Protein AF-A0A820C0G7-F1 (afdb_monomer_lite)

Sequence (203 aa):
DALNVDRFLQVAQSDVEELQGHLYVKDKAQIELIQQILETLFNIQTSLFVDAFGLSSYVFYAASLIGIYLLTIPERTNASKFWLILLWLSLIGIERYTLFFSSYSHVDLYNALWRLRQLWFFISCLTITYHAVNYRNYHKENQKLIEEIDRKHKQLEITARKCLHVLNQLETIDDSISDDPMNYSSENNDISTSSTLTDDEEK

Secondary structure (DSSP, 8-state):
-HHHHHHHHHHHHHHHHHHHHHHHHHHHHHHHHHHHHHHHHHHHHHHHHHHHHHHHHHHHHHHHHHHHHHHT-SGGGHHHHHHHHHHHHHHHHHHHHHHHH--S-HHHHHHHHHHHHHHHHHHHHHHHHHHHHH---HHHHHHHHHHHHHHHHHHHHHHHHHHHHHHHHHHHHHHHH--S-----------------------

InterPro domains:
  IPR040346 GEX1/Brambleberry [PTHR33538] (30-184)

pLDDT: mean 78.41, std 13.05, range [47.72, 97.0]

Foldseek 3Di:
DVVVVVVVVVVVVVVVVVVVVVVVVVVVVVVVVVVVVVVVVVVVVVVVVVVVVVVVVVVVLVVVVVVLVVLCPDPLCVVCSVVSVVLSVVLVVVLVVLVVPDPDDPVVNVVVNVVSVVVSVVVSVVSSVVSNVVSPPPVVVVVVVVVVVVVVVVVVVVVVVVVVVVVVVVVVVVVVVPPPPDDDDDDDDDDDDDDDDDDDDDD

Radius of gyration: 47.56 Å; chains: 1; bounding box: 86×52×160 Å

Structure (mmCIF, N/CA/C/O backbone):
data_AF-A0A820C0G7-F1
#
_entry.id   AF-A0A820C0G7-F1
#
loop_
_atom_site.group_PDB
_atom_site.id
_atom_site.type_symbol
_atom_site.label_atom_id
_atom_site.label_alt_id
_atom_site.label_comp_id
_atom_site.label_asym_id
_atom_site.label_entity_id
_atom_site.label_seq_id
_atom_site.pdbx_PDB_ins_code
_atom_site.Cartn_x
_atom_site.Cartn_y
_atom_site.Cartn_z
_atom_site.occupancy
_atom_site.B_iso_or_equiv
_atom_site.auth_seq_id
_atom_site.auth_comp_id
_atom_site.auth_asym_id
_atom_site.auth_atom_id
_atom_site.pdbx_PDB_model_num
ATOM 1 N N . ASP A 1 1 ? 42.456 12.017 -84.535 1.00 59.91 1 ASP A N 1
ATOM 2 C CA . ASP A 1 1 ? 41.221 11.372 -84.038 1.00 59.91 1 ASP A CA 1
ATOM 3 C C . ASP A 1 1 ? 41.428 10.461 -82.834 1.00 59.91 1 ASP A C 1
ATOM 5 O O . ASP A 1 1 ? 40.776 10.706 -81.829 1.00 59.91 1 ASP A O 1
ATOM 9 N N . ALA A 1 2 ? 42.377 9.514 -82.838 1.00 59.31 2 ALA A N 1
ATOM 10 C CA . ALA A 1 2 ? 42.640 8.648 -81.671 1.00 59.31 2 ALA A CA 1
ATOM 11 C C . ALA A 1 2 ? 42.999 9.405 -80.367 1.00 59.31 2 ALA A C 1
ATOM 13 O O . ALA A 1 2 ? 42.550 9.029 -79.292 1.00 59.31 2 ALA A O 1
ATOM 14 N N . LEU A 1 3 ? 43.734 10.521 -80.465 1.00 67.56 3 LEU A N 1
ATOM 15 C CA . LEU A 1 3 ? 44.152 11.326 -79.306 1.00 67.56 3 LEU A CA 1
ATOM 16 C C . LEU A 1 3 ? 42.984 12.043 -78.594 1.00 67.56 3 LEU A C 1
ATOM 18 O O . LEU A 1 3 ? 43.060 12.325 -77.402 1.00 67.56 3 LEU A O 1
ATOM 22 N N . ASN A 1 4 ? 41.897 12.342 -79.316 1.00 67.50 4 ASN A N 1
ATOM 23 C CA . ASN A 1 4 ? 40.705 12.962 -78.727 1.00 67.50 4 ASN A CA 1
ATOM 24 C C . ASN A 1 4 ? 39.831 11.934 -78.006 1.00 67.50 4 ASN A C 1
ATOM 26 O O . ASN A 1 4 ? 39.196 12.275 -77.014 1.00 67.50 4 ASN A O 1
ATOM 30 N N . VAL A 1 5 ? 39.825 10.685 -78.480 1.00 72.50 5 VAL A N 1
ATOM 31 C CA . VAL A 1 5 ? 39.086 9.588 -77.844 1.00 72.50 5 VAL A CA 1
ATOM 32 C C . VAL A 1 5 ? 39.713 9.235 -76.497 1.00 72.50 5 VAL A C 1
ATOM 34 O O . VAL A 1 5 ? 38.991 9.108 -75.515 1.00 72.50 5 VAL A O 1
ATOM 37 N N . ASP A 1 6 ? 41.042 9.172 -76.422 1.00 77.12 6 ASP A N 1
ATOM 38 C CA . ASP A 1 6 ? 41.763 8.820 -75.191 1.00 77.12 6 ASP A CA 1
ATOM 39 C C . ASP A 1 6 ? 41.597 9.887 -74.093 1.00 77.12 6 ASP A C 1
ATOM 41 O O . ASP A 1 6 ? 41.351 9.590 -72.924 1.00 77.12 6 ASP A O 1
ATOM 45 N N . ARG A 1 7 ? 41.604 11.166 -74.494 1.00 76.00 7 ARG A N 1
ATOM 46 C CA . ARG A 1 7 ? 41.333 12.291 -73.591 1.00 76.00 7 ARG A CA 1
ATOM 47 C C . ARG A 1 7 ? 39.895 12.286 -73.072 1.00 76.00 7 ARG A C 1
ATOM 49 O O . ARG A 1 7 ? 39.664 12.608 -71.913 1.00 76.00 7 ARG A O 1
ATOM 56 N N . PHE A 1 8 ? 38.935 11.920 -73.920 1.00 77.75 8 PHE A N 1
ATOM 57 C CA . PHE A 1 8 ? 37.533 11.801 -73.523 1.00 77.75 8 PHE A CA 1
ATOM 58 C C . PHE A 1 8 ? 37.323 10.635 -72.547 1.00 77.75 8 PHE A C 1
ATOM 60 O O . PHE A 1 8 ? 36.560 10.760 -71.594 1.00 77.75 8 PHE A O 1
ATOM 67 N N . LEU A 1 9 ? 38.050 9.532 -72.743 1.00 72.88 9 LEU A N 1
ATOM 68 C CA . LEU A 1 9 ? 38.024 8.364 -71.863 1.00 72.88 9 LEU A CA 1
ATOM 69 C C . LEU A 1 9 ? 38.605 8.672 -70.476 1.00 72.88 9 LEU A C 1
ATOM 71 O O . LEU A 1 9 ? 38.008 8.283 -69.477 1.00 72.88 9 LEU A O 1
ATOM 75 N N . GLN A 1 10 ? 39.700 9.437 -70.402 1.00 80.19 10 GLN A N 1
ATOM 76 C CA . GLN A 1 10 ? 40.253 9.899 -69.122 1.00 80.19 10 GLN A CA 1
ATOM 77 C C . GLN A 1 10 ? 39.302 10.827 -68.360 1.00 80.19 10 GLN A C 1
ATOM 79 O O . GLN A 1 10 ? 39.154 10.679 -67.149 1.00 80.19 10 GLN A O 1
ATOM 84 N N . VAL A 1 11 ? 38.643 11.761 -69.053 1.00 81.19 11 VAL A N 1
ATOM 85 C CA . VAL A 1 11 ? 37.662 12.659 -68.419 1.00 81.19 11 VAL A CA 1
ATOM 86 C C . VAL A 1 11 ? 36.461 11.861 -67.910 1.00 81.19 11 VAL A C 1
ATOM 88 O O . VAL A 1 11 ? 36.087 12.003 -66.752 1.00 81.19 11 VAL A O 1
ATOM 91 N N . ALA A 1 12 ? 35.930 10.939 -68.717 1.00 71.12 12 ALA A N 1
ATOM 92 C CA . ALA A 1 12 ? 34.819 10.086 -68.301 1.00 71.12 12 ALA A CA 1
ATOM 93 C C . ALA A 1 12 ? 35.177 9.177 -67.110 1.00 71.12 12 ALA A C 1
ATOM 95 O O . ALA A 1 12 ? 34.329 8.912 -66.262 1.00 71.12 12 ALA A O 1
ATOM 96 N N . GLN A 1 13 ? 36.423 8.705 -67.021 1.00 76.06 13 GLN A N 1
ATOM 97 C CA . GLN A 1 13 ? 36.879 7.883 -65.900 1.00 76.06 13 GLN A CA 1
ATOM 98 C C . GLN A 1 13 ? 37.032 8.705 -64.610 1.00 76.06 13 GLN A C 1
ATOM 100 O O . GLN A 1 13 ? 36.609 8.246 -63.550 1.00 76.06 13 GLN A O 1
ATOM 105 N N . SER A 1 14 ? 37.558 9.930 -64.711 1.00 78.75 14 SER A N 1
ATOM 106 C CA . SER A 1 14 ? 37.638 10.874 -63.588 1.00 78.75 14 SER A CA 1
ATOM 107 C C . SER A 1 14 ? 36.249 11.239 -63.055 1.00 78.75 14 SER A C 1
ATOM 109 O O . SER A 1 14 ? 36.033 11.218 -61.846 1.00 78.75 14 SER A O 1
ATOM 111 N N . ASP A 1 15 ? 35.290 11.503 -63.947 1.00 76.50 15 ASP A N 1
ATOM 112 C CA . ASP A 1 15 ? 33.917 11.846 -63.561 1.00 76.50 15 ASP A CA 1
ATOM 113 C C . ASP A 1 15 ? 33.224 10.680 -62.838 1.00 76.50 15 ASP A C 1
ATOM 115 O O . ASP A 1 15 ? 32.456 10.893 -61.902 1.00 76.50 15 ASP A O 1
ATOM 119 N N . VAL A 1 16 ? 33.503 9.430 -63.231 1.00 67.81 16 VAL A N 1
ATOM 120 C CA . VAL A 1 16 ? 32.950 8.235 -62.569 1.00 67.81 16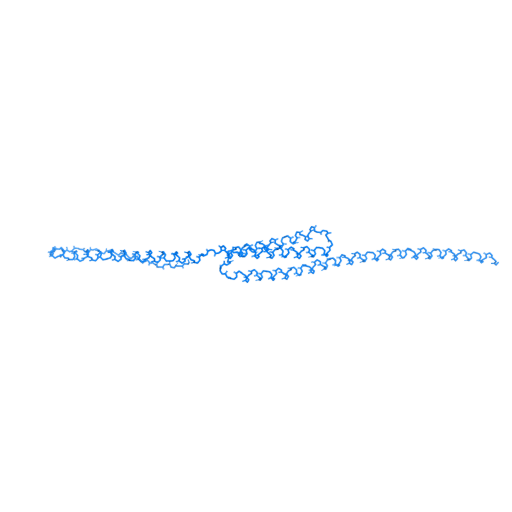 VAL A CA 1
ATOM 121 C C . VAL A 1 16 ? 33.553 8.022 -61.178 1.00 67.81 16 VAL A C 1
ATOM 123 O O . VAL A 1 16 ? 32.813 7.672 -60.255 1.00 67.81 16 VAL A O 1
ATOM 126 N N . GLU A 1 17 ? 34.856 8.250 -60.998 1.00 75.31 17 GLU A N 1
ATOM 127 C CA . GLU A 1 17 ? 35.501 8.184 -59.676 1.00 75.31 17 GLU A CA 1
ATOM 128 C C . GLU A 1 17 ? 34.980 9.284 -58.737 1.00 75.31 17 GLU A C 1
ATOM 130 O O . GLU A 1 17 ? 34.682 9.014 -57.570 1.00 75.31 17 GLU A O 1
ATOM 135 N N . GLU A 1 18 ? 34.777 10.500 -59.251 1.00 74.69 18 GLU A N 1
ATOM 136 C CA . GLU A 1 18 ? 34.184 11.608 -58.496 1.00 74.69 18 GLU A CA 1
ATOM 137 C C . GLU A 1 18 ? 32.722 11.312 -58.115 1.00 74.69 18 GLU A C 1
ATOM 139 O O . GLU A 1 18 ? 32.319 11.508 -56.960 1.00 74.69 18 GLU A O 1
ATOM 144 N N . LEU A 1 19 ? 31.938 10.736 -59.035 1.00 66.56 19 LEU A N 1
ATOM 145 C CA . LEU A 1 19 ? 30.558 10.324 -58.765 1.00 66.56 19 LEU A CA 1
ATOM 146 C C . LEU A 1 19 ? 30.486 9.204 -57.712 1.00 66.56 19 LEU A C 1
ATOM 148 O O . LEU A 1 19 ? 29.619 9.240 -56.837 1.00 66.56 19 LEU A O 1
ATOM 152 N N . GLN A 1 20 ? 31.398 8.225 -57.758 1.00 62.91 20 GLN A N 1
ATOM 153 C CA . GLN A 1 20 ? 31.488 7.161 -56.750 1.00 62.91 20 GLN A CA 1
ATOM 154 C C . GLN A 1 20 ? 31.871 7.709 -55.371 1.00 62.91 20 GLN A C 1
ATOM 156 O O . GLN A 1 20 ? 31.276 7.303 -54.369 1.00 62.91 20 GLN A O 1
ATOM 161 N N . GLY A 1 21 ? 32.801 8.667 -55.310 1.00 68.81 21 GLY A N 1
ATOM 162 C CA . GLY A 1 21 ? 33.156 9.360 -54.070 1.00 68.81 21 GLY A CA 1
ATOM 163 C C . GLY A 1 21 ? 31.964 10.101 -53.457 1.00 68.81 21 GLY A C 1
ATOM 164 O O . GLY A 1 21 ? 31.688 9.958 -52.262 1.00 68.81 21 GLY A O 1
ATOM 165 N N . HIS A 1 22 ? 31.196 10.823 -54.277 1.00 67.62 22 HIS A N 1
ATOM 166 C CA . HIS A 1 22 ? 29.985 11.518 -53.833 1.00 67.62 22 HIS A CA 1
ATOM 167 C C . HIS A 1 22 ? 28.881 10.568 -53.354 1.00 67.62 22 HIS A C 1
ATOM 169 O O . HIS A 1 22 ? 28.212 10.868 -52.362 1.00 67.62 22 HIS A O 1
ATOM 175 N N . LEU A 1 23 ? 28.698 9.424 -54.019 1.00 56.75 23 LEU A N 1
ATOM 176 C CA . LEU A 1 23 ? 27.742 8.399 -53.592 1.00 56.75 23 LEU A CA 1
ATOM 177 C C . LEU A 1 23 ? 28.152 7.771 -52.255 1.00 56.75 23 LEU A C 1
ATOM 179 O O . LEU A 1 23 ? 27.322 7.672 -51.358 1.00 56.75 23 LEU A O 1
ATOM 183 N N . TYR A 1 24 ? 29.436 7.461 -52.062 1.00 69.75 24 TYR A N 1
ATOM 184 C CA . TYR A 1 24 ? 29.934 6.895 -50.806 1.00 69.75 24 TYR A CA 1
ATOM 185 C C . TYR A 1 24 ? 29.806 7.865 -49.619 1.00 69.75 24 TYR A C 1
ATOM 187 O O . TYR A 1 24 ? 29.405 7.475 -48.520 1.00 69.75 24 TYR A O 1
ATOM 195 N N . VAL A 1 25 ? 30.105 9.152 -49.829 1.00 72.75 25 VAL A N 1
ATOM 196 C CA . VAL A 1 25 ? 29.925 10.190 -48.797 1.00 72.75 25 VAL A CA 1
ATOM 197 C C . VAL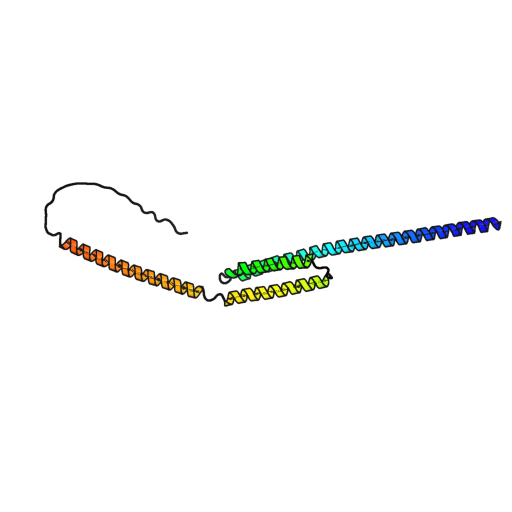 A 1 25 ? 28.444 10.383 -48.468 1.00 72.75 25 VAL A C 1
ATOM 199 O O . VAL A 1 25 ? 28.091 10.537 -47.297 1.00 72.75 25 VAL A O 1
ATOM 202 N N . LYS A 1 26 ? 27.569 10.327 -49.477 1.00 69.62 26 LYS A N 1
ATOM 203 C CA . LYS A 1 26 ? 26.118 10.416 -49.293 1.00 69.62 26 LYS A CA 1
ATOM 204 C C . LYS A 1 26 ? 25.568 9.217 -48.519 1.00 69.62 26 LYS A C 1
ATOM 206 O O . LYS A 1 26 ? 24.779 9.427 -47.603 1.00 69.62 26 LYS A O 1
ATOM 211 N N . ASP A 1 27 ? 26.027 8.005 -48.816 1.00 73.88 27 ASP A N 1
ATOM 212 C CA . ASP A 1 27 ? 25.632 6.790 -48.095 1.00 73.88 27 ASP A CA 1
ATOM 213 C C . ASP A 1 27 ? 26.113 6.825 -46.639 1.00 73.88 27 ASP A C 1
ATOM 215 O O . ASP A 1 27 ? 25.355 6.508 -45.723 1.00 73.88 27 ASP A O 1
ATOM 219 N N . LYS A 1 28 ? 27.339 7.301 -46.389 1.00 76.50 28 LYS A N 1
ATOM 220 C CA . LYS A 1 28 ? 27.857 7.467 -45.024 1.00 76.50 28 LYS A CA 1
ATOM 221 C C . LYS A 1 28 ? 27.053 8.496 -44.224 1.00 76.50 28 LYS A C 1
ATOM 223 O O . LYS A 1 28 ? 26.693 8.225 -43.081 1.00 76.50 28 LYS A O 1
ATOM 228 N N . ALA A 1 29 ? 26.726 9.636 -44.834 1.00 71.25 29 ALA A N 1
ATOM 229 C CA . ALA A 1 29 ? 25.885 10.655 -44.211 1.00 71.25 29 ALA A CA 1
ATOM 230 C C . ALA A 1 29 ? 24.462 10.136 -43.943 1.00 71.25 29 ALA A C 1
ATOM 232 O O . ALA A 1 29 ? 23.874 10.454 -42.914 1.00 71.25 29 ALA A O 1
ATOM 233 N N . GLN A 1 30 ? 23.913 9.303 -44.831 1.00 68.69 30 GLN A N 1
ATOM 234 C CA . GLN A 1 30 ? 22.617 8.656 -44.617 1.00 68.69 30 GLN A CA 1
ATOM 235 C C . GLN A 1 30 ? 22.655 7.649 -43.463 1.00 68.69 30 GLN A C 1
ATOM 237 O O . GLN A 1 30 ? 21.722 7.623 -42.664 1.00 68.69 30 GLN A O 1
ATOM 242 N N . ILE A 1 31 ? 23.725 6.860 -43.337 1.00 74.81 31 ILE A N 1
ATOM 243 C CA . ILE A 1 31 ? 23.904 5.922 -42.218 1.00 74.81 31 ILE A CA 1
ATOM 244 C C . ILE A 1 31 ? 23.986 6.674 -40.884 1.00 74.81 31 ILE A C 1
ATOM 246 O O . ILE A 1 31 ? 23.336 6.270 -39.921 1.00 74.81 31 ILE A O 1
ATOM 250 N N . GLU A 1 32 ? 24.725 7.781 -40.834 1.00 77.31 32 GLU A N 1
ATOM 251 C CA . GLU A 1 32 ? 24.848 8.619 -39.634 1.00 77.31 32 GLU A CA 1
ATOM 252 C C . GLU A 1 32 ? 23.499 9.243 -39.236 1.00 77.31 32 GLU A C 1
ATOM 254 O O . GLU A 1 32 ? 23.103 9.199 -38.071 1.00 77.31 32 GLU A O 1
ATOM 259 N N . LEU A 1 33 ? 22.725 9.717 -40.217 1.00 71.31 33 LEU A N 1
ATOM 260 C CA . LEU A 1 33 ? 21.379 10.251 -39.993 1.00 71.31 33 LEU A CA 1
ATOM 261 C C . LEU A 1 33 ? 20.418 9.160 -39.486 1.00 71.31 33 LEU A C 1
ATOM 263 O O . LEU A 1 33 ? 19.632 9.394 -38.569 1.00 71.31 33 LEU A O 1
ATOM 267 N N . ILE A 1 34 ? 20.503 7.944 -40.034 1.00 72.31 34 ILE A N 1
ATOM 268 C CA . ILE A 1 34 ? 19.707 6.795 -39.579 1.00 72.31 34 ILE A CA 1
ATOM 269 C C . ILE A 1 34 ? 20.075 6.405 -38.142 1.00 72.31 34 ILE A C 1
ATOM 271 O O . ILE A 1 34 ? 19.175 6.137 -37.345 1.00 72.31 34 ILE A O 1
ATOM 275 N N . GLN A 1 35 ? 21.362 6.404 -37.785 1.00 75.88 35 GLN A N 1
ATOM 276 C CA . GLN A 1 35 ? 21.804 6.153 -36.409 1.00 75.88 35 GLN A CA 1
ATOM 277 C C . GLN A 1 35 ? 21.262 7.210 -35.445 1.00 75.88 35 GLN A C 1
ATOM 279 O O . GLN A 1 35 ? 20.690 6.858 -34.415 1.00 75.88 35 GLN A O 1
ATOM 284 N N . GLN A 1 36 ? 21.338 8.487 -35.818 1.00 76.38 36 GLN A N 1
ATOM 285 C CA . GLN A 1 36 ? 20.816 9.581 -35.003 1.00 76.38 36 GLN A CA 1
ATOM 286 C C . GLN A 1 36 ? 19.288 9.503 -34.824 1.00 76.38 36 GLN A C 1
ATOM 288 O O . GLN A 1 36 ? 18.763 9.747 -33.731 1.00 76.38 36 GLN A O 1
ATOM 293 N N . ILE A 1 37 ? 18.557 9.121 -35.876 1.00 72.44 37 ILE A N 1
ATOM 294 C CA . ILE A 1 37 ? 17.109 8.882 -35.800 1.00 72.44 37 ILE A CA 1
ATOM 295 C C . ILE A 1 37 ? 16.807 7.689 -34.888 1.00 72.44 37 ILE A C 1
ATOM 297 O O . ILE A 1 37 ? 15.897 7.785 -34.067 1.00 72.44 37 ILE A O 1
ATOM 301 N N . LEU A 1 38 ? 17.560 6.591 -34.992 1.00 73.75 38 LEU A N 1
ATOM 302 C CA . LEU A 1 38 ? 17.392 5.413 -34.134 1.00 73.75 38 LEU A CA 1
ATOM 303 C C . LEU A 1 38 ? 17.636 5.746 -32.662 1.00 73.75 38 LEU A C 1
ATOM 305 O O . LEU A 1 38 ? 16.812 5.389 -31.826 1.00 73.75 38 LEU A O 1
ATOM 309 N N . GLU A 1 39 ? 18.705 6.471 -32.336 1.00 77.38 39 GLU A N 1
ATOM 310 C CA . GLU A 1 39 ? 18.976 6.922 -30.964 1.00 77.38 39 GLU A CA 1
ATOM 311 C C . GLU A 1 39 ? 17.853 7.812 -30.425 1.00 77.38 39 GLU A C 1
ATOM 313 O O . GLU A 1 39 ? 17.392 7.635 -29.296 1.00 77.38 39 GLU A O 1
ATOM 318 N N . THR A 1 40 ? 17.348 8.727 -31.253 1.00 72.12 40 THR A N 1
ATOM 319 C CA . THR A 1 40 ? 16.212 9.580 -30.883 1.00 72.12 40 THR A CA 1
ATOM 320 C C . THR A 1 40 ? 14.947 8.748 -30.657 1.00 72.12 40 THR A C 1
ATOM 322 O O . THR A 1 40 ? 14.220 8.979 -29.690 1.00 72.12 40 THR A O 1
ATOM 325 N N . LEU A 1 41 ? 14.703 7.742 -31.500 1.00 72.50 41 LEU A N 1
ATOM 326 C CA . LEU A 1 41 ? 13.571 6.828 -31.372 1.00 72.50 41 LEU A CA 1
ATOM 327 C C . LEU A 1 41 ? 13.670 5.994 -30.089 1.00 72.50 41 LEU A C 1
ATOM 329 O O . LEU A 1 41 ? 12.679 5.871 -29.372 1.00 72.50 41 LEU A O 1
ATOM 333 N N . PHE A 1 42 ? 14.860 5.485 -29.755 1.00 74.44 42 PHE A N 1
ATOM 334 C CA . PHE A 1 42 ? 15.104 4.771 -28.502 1.00 74.44 42 PHE A CA 1
ATOM 335 C C . PHE A 1 42 ? 14.914 5.678 -27.285 1.00 74.44 42 PHE A C 1
ATOM 337 O O . PHE A 1 42 ? 14.288 5.257 -26.311 1.00 74.44 42 PHE A O 1
ATOM 344 N N . ASN A 1 43 ? 15.361 6.933 -27.342 1.00 71.44 43 ASN A N 1
ATOM 345 C CA . ASN A 1 43 ? 15.146 7.897 -26.261 1.00 71.44 43 ASN A CA 1
ATOM 346 C C . ASN A 1 43 ? 13.655 8.212 -26.061 1.00 71.44 43 ASN A C 1
ATOM 348 O O . ASN A 1 43 ? 13.170 8.193 -24.928 1.00 71.44 43 ASN A O 1
ATOM 352 N N . ILE A 1 44 ? 12.905 8.427 -27.147 1.00 71.62 44 ILE A N 1
ATOM 353 C CA . ILE A 1 44 ? 11.452 8.661 -27.088 1.00 71.62 44 ILE A CA 1
ATOM 354 C C . ILE A 1 44 ? 10.728 7.423 -26.559 1.00 71.62 44 ILE A C 1
ATOM 356 O O . ILE A 1 44 ? 9.877 7.540 -25.679 1.00 71.62 44 ILE A O 1
ATOM 360 N N . GLN A 1 45 ? 11.081 6.235 -27.054 1.00 69.12 45 GLN A N 1
ATOM 361 C CA . GLN A 1 45 ? 10.511 4.973 -26.593 1.00 69.12 45 GLN A CA 1
ATOM 362 C C . GLN A 1 45 ? 10.747 4.798 -25.089 1.00 69.12 45 GLN A C 1
ATOM 364 O O . GLN A 1 45 ? 9.805 4.528 -24.348 1.00 69.12 45 GLN A O 1
ATOM 369 N N . THR A 1 46 ? 11.977 5.016 -24.624 1.00 68.62 46 THR A N 1
ATOM 370 C CA . THR A 1 46 ? 12.336 4.902 -23.204 1.00 68.62 46 THR A CA 1
ATOM 371 C C . THR A 1 46 ? 11.552 5.898 -22.348 1.00 68.62 46 THR A C 1
ATOM 373 O O . THR A 1 46 ? 11.005 5.511 -21.317 1.00 68.62 46 THR A O 1
ATOM 376 N N . SER A 1 47 ? 11.410 7.147 -22.805 1.00 71.12 47 SER A N 1
ATOM 377 C CA . SER A 1 47 ? 10.592 8.165 -22.129 1.00 71.12 47 SER A CA 1
ATOM 378 C C . SER A 1 47 ? 9.123 7.746 -22.027 1.00 71.12 47 SER A C 1
ATOM 380 O O . SER A 1 47 ? 8.526 7.816 -20.956 1.00 71.12 47 SER A O 1
ATOM 382 N N . LEU A 1 48 ? 8.547 7.250 -23.123 1.00 70.06 48 LEU A N 1
ATOM 383 C CA . LEU A 1 48 ? 7.140 6.853 -23.177 1.00 70.06 48 LEU A CA 1
ATOM 384 C C . LEU A 1 48 ? 6.862 5.616 -22.310 1.00 70.06 48 LEU A C 1
ATOM 386 O O . LEU A 1 48 ? 5.806 5.516 -21.686 1.00 70.06 48 LEU A O 1
ATOM 390 N N . PHE A 1 49 ? 7.826 4.697 -22.208 1.00 70.88 49 PHE A N 1
ATOM 391 C CA . PHE A 1 49 ? 7.746 3.571 -21.280 1.00 70.88 49 PHE A CA 1
ATOM 392 C C . PHE A 1 49 ? 7.804 4.020 -19.822 1.00 70.88 49 PHE A C 1
ATOM 394 O O . PHE A 1 49 ? 7.008 3.531 -19.024 1.00 70.88 49 PHE A O 1
ATOM 401 N N . VAL A 1 50 ? 8.688 4.956 -19.463 1.00 68.12 50 VAL A N 1
ATOM 402 C CA . VAL A 1 50 ? 8.745 5.511 -18.099 1.00 68.12 50 VAL A CA 1
ATOM 403 C C . VAL A 1 50 ? 7.395 6.118 -17.703 1.00 68.12 50 VAL A C 1
ATOM 405 O O . VAL A 1 50 ? 6.902 5.841 -16.604 1.00 68.12 50 VAL A O 1
ATOM 408 N N . ASP A 1 51 ? 6.746 6.839 -18.616 1.00 72.81 51 ASP A N 1
ATOM 409 C CA . ASP A 1 51 ? 5.423 7.424 -18.383 1.00 72.81 51 ASP A CA 1
ATOM 410 C C . ASP A 1 51 ? 4.318 6.360 -18.283 1.00 72.81 51 ASP A C 1
ATOM 412 O O . ASP A 1 51 ? 3.496 6.394 -17.360 1.00 72.81 51 ASP A O 1
ATOM 416 N N . ALA A 1 52 ? 4.320 5.360 -19.170 1.00 73.94 52 ALA A N 1
ATOM 417 C CA . ALA A 1 52 ? 3.358 4.257 -19.137 1.00 73.94 52 ALA A CA 1
ATOM 418 C C . ALA A 1 52 ? 3.487 3.410 -17.855 1.0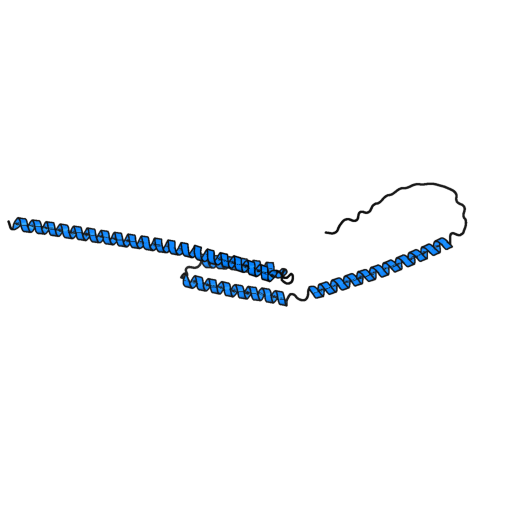0 73.94 52 ALA A C 1
ATOM 420 O O . ALA A 1 52 ? 2.485 3.063 -17.215 1.00 73.94 52 ALA A O 1
ATOM 421 N N . PHE A 1 53 ? 4.719 3.123 -17.424 1.00 73.88 53 PHE A N 1
ATOM 422 C CA . PHE A 1 53 ? 4.984 2.450 -16.153 1.00 73.88 53 PHE A CA 1
ATOM 423 C C . PHE A 1 53 ? 4.572 3.321 -14.965 1.00 73.88 53 PHE A C 1
ATOM 425 O O . PHE A 1 53 ? 3.992 2.800 -14.006 1.00 73.88 53 PHE A O 1
ATOM 432 N N . GLY A 1 54 ? 4.778 4.637 -15.055 1.00 75.44 54 GLY A N 1
ATOM 433 C CA . GLY A 1 54 ? 4.262 5.612 -14.101 1.00 75.44 54 GLY A CA 1
ATOM 434 C C . GLY A 1 54 ? 2.750 5.487 -13.929 1.00 75.44 54 GLY A C 1
ATOM 435 O O . GLY A 1 54 ? 2.285 5.247 -12.815 1.00 75.44 54 GLY A O 1
ATOM 436 N N . LEU A 1 55 ? 1.988 5.559 -15.025 1.00 79.69 55 LEU A N 1
ATOM 437 C CA . LEU A 1 55 ? 0.522 5.466 -15.011 1.00 79.69 55 LEU A CA 1
ATOM 438 C C . LEU A 1 55 ? 0.015 4.144 -14.427 1.00 79.69 55 LEU A C 1
ATOM 440 O O . LEU A 1 55 ? -0.858 4.154 -13.557 1.00 79.69 55 LEU A O 1
ATOM 444 N N . SER A 1 56 ? 0.588 3.010 -14.842 1.00 81.44 56 SER A N 1
ATOM 445 C CA . SER A 1 56 ? 0.205 1.703 -14.283 1.00 81.44 56 SER A CA 1
ATOM 446 C C . SER A 1 56 ? 0.457 1.622 -12.771 1.00 81.44 56 SER A C 1
ATOM 448 O O . SER A 1 56 ? -0.347 1.058 -12.025 1.00 81.44 56 SER A O 1
ATOM 450 N N . SER A 1 57 ? 1.539 2.248 -12.304 1.00 84.88 57 SER A N 1
ATOM 451 C CA . SER A 1 57 ? 1.886 2.316 -10.886 1.00 84.88 57 SER A CA 1
ATOM 452 C C . SER A 1 57 ? 0.927 3.225 -10.119 1.00 84.88 57 SER A C 1
ATOM 454 O O . SER A 1 57 ? 0.503 2.856 -9.030 1.00 84.88 57 SER A O 1
ATOM 456 N N . TYR A 1 58 ? 0.485 4.345 -10.701 1.00 86.06 58 TYR A N 1
ATOM 457 C CA . TYR A 1 58 ? -0.541 5.205 -10.098 1.00 86.06 58 TYR A CA 1
ATOM 458 C C . TYR A 1 58 ? -1.880 4.488 -9.912 1.00 86.06 58 TYR A C 1
ATOM 460 O O . TYR A 1 58 ? -2.468 4.576 -8.832 1.00 86.06 58 TYR A O 1
ATOM 468 N N . VAL A 1 59 ? -2.347 3.746 -10.921 1.00 87.94 59 VAL A N 1
ATOM 469 C CA . VAL A 1 59 ? -3.586 2.953 -10.809 1.00 87.94 59 VAL A CA 1
ATOM 470 C C . VAL A 1 59 ? -3.446 1.894 -9.716 1.00 87.94 59 VAL A C 1
ATOM 472 O O . VAL A 1 59 ? -4.349 1.731 -8.895 1.00 87.94 59 VAL A O 1
ATOM 475 N N . PHE A 1 60 ? -2.297 1.218 -9.652 1.00 87.94 60 PHE A N 1
ATOM 476 C CA . PHE A 1 60 ? -2.007 0.252 -8.595 1.00 87.94 60 PHE A CA 1
ATOM 477 C C . PHE A 1 60 ? -1.996 0.903 -7.203 1.00 87.94 60 PHE A C 1
ATOM 479 O O . PHE A 1 60 ? -2.604 0.373 -6.274 1.00 87.94 60 PHE A O 1
ATOM 486 N N . TYR A 1 61 ? -1.377 2.076 -7.051 1.00 88.75 61 TYR A N 1
ATOM 487 C CA . TYR A 1 61 ? -1.366 2.815 -5.790 1.00 88.75 61 TYR A CA 1
ATOM 488 C C . TYR A 1 61 ? -2.772 3.229 -5.358 1.00 88.75 61 TYR A C 1
ATOM 490 O O . TYR A 1 61 ? -3.136 2.988 -4.209 1.00 88.75 61 TYR A O 1
ATOM 498 N N . ALA A 1 62 ? -3.589 3.757 -6.271 1.00 88.00 62 ALA A N 1
ATOM 499 C CA . ALA A 1 62 ? -4.980 4.096 -5.985 1.00 88.00 62 ALA A CA 1
ATOM 500 C C . ALA A 1 62 ? -5.785 2.858 -5.550 1.00 88.00 62 ALA A C 1
ATOM 502 O O . ALA A 1 62 ? -6.447 2.886 -4.513 1.00 88.00 62 ALA A O 1
ATOM 503 N N . ALA A 1 63 ? -5.665 1.747 -6.283 1.00 88.00 63 ALA A N 1
ATOM 504 C CA . ALA A 1 63 ? -6.332 0.491 -5.943 1.00 88.00 63 ALA A CA 1
ATOM 505 C C . ALA A 1 63 ? -5.873 -0.064 -4.584 1.00 88.00 63 ALA A C 1
ATOM 507 O O . ALA A 1 63 ? -6.697 -0.494 -3.778 1.00 88.00 63 ALA A O 1
ATOM 508 N N . SER A 1 64 ? -4.571 -0.014 -4.295 1.00 88.12 64 SER A N 1
ATOM 509 C CA . SER A 1 64 ? -4.020 -0.460 -3.010 1.00 88.12 64 SER A CA 1
ATOM 510 C C . SER A 1 64 ? -4.470 0.423 -1.844 1.00 88.12 64 SER A C 1
ATOM 512 O O . SER A 1 64 ? -4.774 -0.103 -0.779 1.00 88.12 64 SER A O 1
ATOM 514 N N . LEU A 1 65 ? -4.600 1.737 -2.047 1.00 86.38 65 LEU A N 1
ATOM 515 C CA . LEU A 1 65 ? -5.077 2.669 -1.027 1.00 86.38 65 LEU A CA 1
ATOM 516 C C . LEU A 1 65 ? -6.565 2.454 -0.732 1.00 86.38 65 LEU A C 1
ATOM 518 O O . LEU A 1 65 ? -6.955 2.420 0.435 1.00 86.38 65 LEU A O 1
ATOM 522 N N . ILE A 1 66 ? -7.377 2.203 -1.766 1.00 87.94 66 ILE A N 1
ATOM 523 C CA . ILE A 1 66 ? -8.768 1.753 -1.606 1.00 87.94 66 ILE A CA 1
ATOM 524 C C . ILE A 1 66 ? -8.806 0.422 -0.847 1.00 87.94 66 ILE A C 1
ATOM 526 O O . ILE A 1 66 ? -9.587 0.275 0.088 1.00 87.94 66 ILE A O 1
ATOM 530 N N . GLY A 1 67 ? -7.939 -0.532 -1.193 1.00 85.69 67 GLY A N 1
ATOM 531 C CA . GLY A 1 67 ? -7.835 -1.817 -0.501 1.00 85.69 67 GLY A CA 1
ATOM 532 C C . GLY A 1 67 ? -7.501 -1.666 0.985 1.00 85.69 67 GLY A C 1
ATOM 533 O O . GLY A 1 67 ? -8.182 -2.250 1.825 1.00 85.69 67 GLY A O 1
ATOM 534 N N . ILE A 1 68 ? -6.508 -0.836 1.323 1.00 86.62 68 ILE A N 1
ATOM 535 C CA . ILE A 1 68 ? -6.147 -0.511 2.711 1.00 86.62 68 ILE A CA 1
ATOM 536 C C . ILE A 1 68 ? -7.334 0.138 3.423 1.00 86.62 68 ILE A C 1
ATOM 538 O O . ILE A 1 68 ? -7.654 -0.259 4.543 1.00 86.62 68 ILE A O 1
ATOM 542 N N . TYR A 1 69 ? -8.008 1.095 2.780 1.00 85.38 69 TYR A N 1
ATOM 543 C CA . TYR A 1 69 ? -9.176 1.765 3.347 1.00 85.38 69 TYR A CA 1
ATOM 544 C C . TYR A 1 69 ? -10.297 0.768 3.654 1.00 85.38 69 TYR A C 1
ATOM 546 O O . TYR A 1 69 ? -10.757 0.714 4.790 1.00 85.38 69 TYR A O 1
ATOM 554 N N . LEU A 1 70 ? -10.666 -0.084 2.691 1.00 85.75 70 LEU A N 1
ATOM 555 C CA . LEU A 1 70 ? -11.692 -1.116 2.858 1.00 85.75 70 LEU A CA 1
ATOM 556 C C . LEU A 1 70 ? -11.333 -2.113 3.967 1.00 85.75 70 LEU A C 1
ATOM 558 O O . LEU A 1 70 ? -12.169 -2.417 4.818 1.00 85.75 70 LEU A O 1
ATOM 562 N N . LEU A 1 71 ? -10.083 -2.583 3.997 1.00 81.62 71 LEU A N 1
ATOM 563 C CA . LEU A 1 71 ? -9.592 -3.516 5.018 1.00 81.62 71 LEU A CA 1
ATOM 564 C C . LEU A 1 71 ? -9.565 -2.906 6.419 1.00 81.62 71 LEU A C 1
ATOM 566 O O . LEU A 1 71 ? -9.587 -3.642 7.401 1.00 81.62 71 LEU A O 1
ATOM 570 N N . THR A 1 72 ? -9.521 -1.579 6.514 1.00 83.31 72 THR A N 1
ATOM 571 C CA . THR A 1 72 ? -9.462 -0.864 7.785 1.00 83.31 72 THR A CA 1
ATOM 572 C C . THR A 1 72 ? -10.765 -0.164 8.172 1.00 83.31 72 THR A C 1
ATOM 574 O O . THR A 1 72 ? -10.799 0.520 9.197 1.00 83.31 72 THR A O 1
ATOM 577 N N . ILE A 1 73 ? -11.858 -0.369 7.424 1.00 80.06 73 ILE A N 1
ATOM 578 C CA . ILE A 1 73 ? -13.210 0.045 7.838 1.00 80.06 73 ILE A CA 1
ATOM 579 C C . ILE A 1 73 ? -13.555 -0.469 9.246 1.00 80.06 73 ILE A C 1
ATOM 581 O O . ILE A 1 73 ? -14.067 0.322 10.039 1.00 80.06 73 ILE A O 1
ATOM 585 N N . PRO A 1 74 ? -13.273 -1.738 9.615 1.00 80.56 74 PRO A N 1
A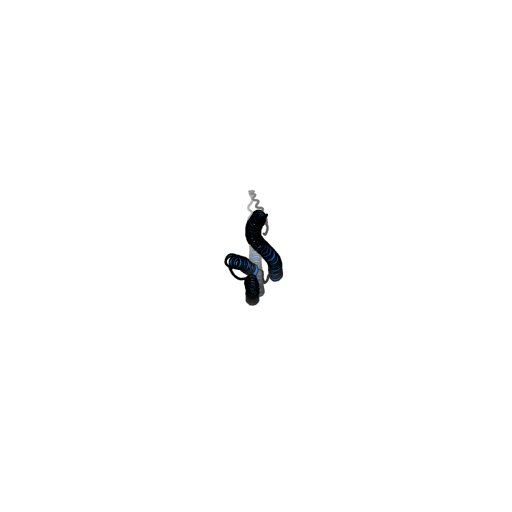TOM 586 C CA . PRO A 1 74 ? -13.590 -2.216 10.951 1.00 80.56 74 PRO A CA 1
ATOM 587 C C . PRO A 1 74 ? -12.823 -1.430 12.021 1.00 80.56 74 PRO A C 1
ATOM 589 O O . PRO A 1 74 ? -11.596 -1.302 11.961 1.00 80.56 74 PRO A O 1
ATOM 592 N N . GLU A 1 75 ? -13.523 -0.994 13.071 1.00 75.88 75 GLU A N 1
ATOM 593 C CA . GLU A 1 75 ? -12.915 -0.328 14.238 1.00 75.88 75 GLU A CA 1
ATOM 594 C C . GLU A 1 75 ? -11.807 -1.181 14.877 1.00 75.88 75 GLU A C 1
ATOM 596 O O . GLU A 1 75 ? -10.827 -0.663 15.414 1.00 75.88 75 GLU A O 1
ATOM 601 N N . ARG A 1 76 ? -11.906 -2.509 14.716 1.00 67.94 76 ARG A N 1
ATOM 602 C CA . ARG A 1 76 ? -10.911 -3.490 15.169 1.00 67.94 76 ARG A CA 1
ATOM 603 C C . ARG A 1 76 ? -9.534 -3.328 14.525 1.00 67.94 76 ARG A C 1
ATOM 605 O O . ARG A 1 76 ? -8.530 -3.750 15.080 1.00 67.94 76 ARG A O 1
ATOM 612 N N . THR A 1 77 ? -9.468 -2.700 13.362 1.00 73.31 77 THR A N 1
ATOM 613 C CA . THR A 1 77 ? -8.232 -2.491 12.594 1.00 73.31 77 THR A CA 1
ATOM 614 C C . THR A 1 77 ? -7.834 -1.019 12.532 1.00 73.31 77 THR A C 1
ATOM 616 O O . THR A 1 77 ? -6.947 -0.637 11.775 1.00 73.31 77 THR A O 1
ATOM 619 N N . ASN A 1 78 ? -8.455 -0.155 13.342 1.00 76.19 78 ASN A N 1
ATOM 620 C CA . ASN A 1 78 ? -8.175 1.279 13.282 1.00 76.19 78 ASN A CA 1
ATOM 621 C C . ASN A 1 78 ? -6.716 1.596 13.670 1.00 76.19 78 ASN A C 1
ATOM 623 O O . ASN A 1 78 ? -6.073 2.429 13.040 1.00 76.19 78 ASN A O 1
ATOM 627 N N . ALA A 1 79 ? -6.152 0.854 14.632 1.00 78.38 79 ALA A N 1
ATOM 628 C CA . ALA A 1 79 ? -4.754 0.998 15.044 1.00 78.38 79 ALA A CA 1
ATOM 629 C C . ALA A 1 79 ? -3.744 0.537 13.972 1.00 78.38 79 ALA A C 1
ATOM 631 O O . ALA A 1 79 ? -2.620 1.036 13.934 1.00 78.38 79 ALA A O 1
ATOM 632 N N . SER A 1 80 ? -4.124 -0.385 13.078 1.00 83.56 80 SER A N 1
ATOM 633 C CA . SER A 1 80 ? -3.241 -0.860 12.004 1.00 83.56 80 SER A CA 1
ATOM 634 C C . SER A 1 80 ? -3.241 0.050 10.773 1.00 83.56 80 SER A C 1
ATOM 636 O O . SER A 1 80 ? -2.338 -0.074 9.947 1.00 83.56 80 SER A O 1
ATOM 638 N N . LYS A 1 81 ? -4.176 1.009 10.666 1.00 85.19 81 LYS A N 1
ATOM 639 C CA . LYS A 1 81 ? -4.218 1.998 9.569 1.00 85.19 81 LYS A CA 1
ATOM 640 C C . LYS A 1 81 ? -2.904 2.738 9.407 1.00 85.19 81 LYS A C 1
ATOM 642 O O . LYS A 1 81 ? -2.369 2.799 8.307 1.00 85.19 81 LYS A O 1
ATOM 647 N N . PHE A 1 82 ? -2.382 3.275 10.509 1.00 86.25 82 PHE A N 1
ATOM 648 C CA . PHE A 1 82 ? -1.143 4.045 10.489 1.00 86.25 82 PHE A CA 1
ATOM 649 C C . PHE A 1 82 ? 0.030 3.198 9.980 1.00 86.25 82 PHE A C 1
ATOM 651 O O . PHE A 1 82 ? 0.761 3.628 9.091 1.00 86.25 82 PHE A O 1
ATOM 658 N N . TRP A 1 83 ? 0.151 1.960 10.468 1.00 89.56 83 TRP A N 1
ATOM 659 C CA . TRP A 1 83 ? 1.191 1.026 10.037 1.00 89.56 83 TRP A CA 1
ATOM 660 C C . TRP A 1 83 ? 1.059 0.628 8.564 1.00 89.56 83 TRP A C 1
ATOM 662 O O . TRP A 1 83 ? 2.063 0.583 7.858 1.00 89.56 83 TRP A O 1
ATOM 672 N N . LEU A 1 84 ? -0.162 0.395 8.075 1.00 88.62 84 LEU A N 1
ATOM 673 C CA . LEU A 1 84 ? -0.413 0.078 6.666 1.00 88.62 84 LEU A CA 1
ATOM 674 C C . LEU A 1 84 ? -0.112 1.257 5.738 1.00 88.62 84 LEU A C 1
ATOM 676 O O . LEU A 1 84 ? 0.475 1.058 4.679 1.00 88.62 84 LEU A O 1
ATOM 680 N N . ILE A 1 85 ? -0.462 2.481 6.140 1.00 88.69 85 ILE A N 1
ATOM 681 C CA . ILE A 1 85 ? -0.127 3.694 5.381 1.00 88.69 85 ILE A CA 1
ATOM 682 C C . ILE A 1 85 ? 1.392 3.897 5.349 1.00 88.69 85 ILE A C 1
ATOM 684 O O . ILE A 1 85 ? 1.944 4.230 4.303 1.00 88.69 85 ILE A O 1
ATOM 688 N N . LEU A 1 86 ? 2.083 3.653 6.465 1.00 91.31 86 LEU A N 1
ATOM 689 C CA . LEU A 1 86 ? 3.539 3.766 6.536 1.00 91.31 86 LEU A CA 1
ATOM 690 C C . LEU A 1 86 ? 4.240 2.714 5.660 1.00 91.31 86 LEU A C 1
ATOM 692 O O . LEU A 1 86 ? 5.172 3.048 4.929 1.00 91.31 86 LEU A O 1
ATOM 696 N N . LEU A 1 87 ? 3.752 1.470 5.668 1.00 91.81 87 LEU A N 1
ATOM 697 C CA . LEU A 1 87 ? 4.200 0.413 4.754 1.00 91.81 87 LEU A CA 1
ATOM 698 C C . LEU A 1 87 ? 3.968 0.790 3.286 1.00 91.81 87 LEU A C 1
ATOM 700 O O . LEU A 1 87 ? 4.851 0.610 2.449 1.00 91.81 87 LEU A O 1
ATOM 704 N N . TRP A 1 88 ? 2.807 1.362 2.976 1.00 91.25 88 TRP A N 1
ATOM 705 C CA . TRP A 1 88 ? 2.469 1.815 1.630 1.00 91.25 88 TRP A CA 1
ATOM 706 C C . TRP A 1 88 ? 3.366 2.967 1.151 1.00 91.25 88 TRP A C 1
ATOM 708 O O . TRP A 1 88 ? 3.873 2.931 0.029 1.00 91.25 88 TRP A O 1
ATOM 718 N N . LEU A 1 89 ? 3.643 3.954 2.009 1.00 92.62 89 LEU A N 1
ATOM 719 C CA . LEU A 1 89 ? 4.600 5.025 1.708 1.00 92.62 89 LEU A CA 1
ATOM 720 C C . LEU A 1 89 ? 6.016 4.473 1.498 1.00 92.62 89 LEU A C 1
ATOM 722 O O . LEU A 1 89 ? 6.720 4.909 0.585 1.00 92.62 89 LEU A O 1
ATOM 726 N N . SER A 1 90 ? 6.422 3.488 2.304 1.00 93.94 90 SER A N 1
ATOM 727 C CA . SER A 1 90 ? 7.709 2.806 2.143 1.00 93.94 90 SER A CA 1
ATOM 728 C C . SER A 1 90 ? 7.807 2.080 0.797 1.00 93.94 90 SER A C 1
ATOM 730 O O . SER A 1 90 ? 8.822 2.219 0.115 1.00 93.94 90 SER A O 1
ATOM 732 N N . LEU A 1 91 ? 6.746 1.389 0.363 1.00 92.69 91 LEU A N 1
ATOM 733 C CA . LEU A 1 91 ? 6.670 0.759 -0.961 1.00 92.69 91 LEU A CA 1
ATOM 734 C C . LEU A 1 91 ? 6.905 1.779 -2.083 1.00 92.69 91 LEU A C 1
ATOM 736 O O . LEU A 1 91 ? 7.739 1.532 -2.951 1.00 92.69 91 LEU A O 1
ATOM 740 N N . ILE A 1 92 ? 6.229 2.933 -2.044 1.00 90.00 92 ILE A N 1
ATOM 741 C CA . ILE A 1 92 ? 6.421 3.995 -3.047 1.00 90.00 92 ILE A CA 1
ATOM 742 C C . ILE A 1 92 ? 7.872 4.482 -3.042 1.00 90.00 92 ILE A C 1
ATOM 744 O O . ILE A 1 92 ? 8.480 4.609 -4.105 1.00 90.00 92 ILE A O 1
ATOM 748 N N . GLY A 1 93 ? 8.445 4.724 -1.860 1.00 91.88 93 GLY A N 1
ATOM 749 C CA . GLY A 1 93 ? 9.836 5.156 -1.728 1.00 91.88 93 GLY A CA 1
ATOM 750 C C . GLY A 1 93 ? 10.823 4.155 -2.334 1.00 91.88 93 GLY A C 1
ATOM 751 O O . GLY A 1 93 ? 11.694 4.544 -3.111 1.00 91.88 93 GLY A O 1
ATOM 752 N N . ILE A 1 94 ? 10.655 2.862 -2.042 1.00 92.12 94 ILE A N 1
ATOM 753 C CA . ILE A 1 94 ? 11.532 1.795 -2.548 1.00 92.12 94 ILE A CA 1
ATOM 754 C C . ILE A 1 94 ? 11.351 1.592 -4.056 1.00 92.12 94 ILE A C 1
ATOM 756 O O . ILE A 1 94 ? 12.342 1.402 -4.764 1.00 92.12 94 ILE A O 1
ATOM 760 N N . GLU A 1 95 ? 10.121 1.655 -4.575 1.00 89.69 95 GLU A N 1
ATOM 761 C CA . GLU A 1 95 ? 9.879 1.573 -6.021 1.00 89.69 95 GLU A CA 1
ATOM 762 C C . GLU A 1 95 ? 10.545 2.740 -6.755 1.00 89.69 95 GLU A C 1
ATOM 764 O O . GLU A 1 95 ? 11.251 2.519 -7.739 1.00 89.69 95 GLU A O 1
ATOM 769 N N . ARG A 1 96 ? 10.403 3.975 -6.253 1.00 88.19 96 ARG A N 1
ATOM 770 C CA . ARG A 1 96 ? 11.063 5.153 -6.843 1.00 88.19 96 ARG A CA 1
ATOM 771 C C . ARG A 1 96 ? 12.580 5.078 -6.744 1.00 88.19 96 ARG A C 1
ATOM 773 O O . ARG A 1 96 ? 13.260 5.418 -7.707 1.00 88.19 96 ARG A O 1
ATOM 780 N N . TYR A 1 97 ? 13.100 4.578 -5.629 1.00 89.25 97 TYR A N 1
ATOM 781 C CA . TYR A 1 97 ? 14.530 4.344 -5.462 1.00 89.25 97 TYR A CA 1
ATOM 782 C C . TYR A 1 97 ? 15.056 3.304 -6.464 1.00 89.25 97 TYR A C 1
ATOM 784 O O . TYR A 1 97 ? 16.082 3.524 -7.105 1.00 89.25 97 TYR A O 1
ATOM 792 N N . THR A 1 98 ? 14.316 2.210 -6.661 1.00 87.44 98 THR A N 1
ATOM 793 C CA . THR A 1 98 ? 14.678 1.137 -7.600 1.00 87.44 98 THR A CA 1
ATOM 794 C C . THR A 1 98 ? 14.628 1.624 -9.046 1.00 87.44 98 THR A C 1
ATOM 796 O O . THR A 1 98 ? 15.532 1.321 -9.816 1.00 87.44 98 THR A O 1
ATOM 799 N N . LEU A 1 99 ? 13.620 2.421 -9.415 1.00 84.50 99 LEU A N 1
ATOM 800 C CA . LEU A 1 99 ? 13.532 3.039 -10.742 1.00 84.50 99 LEU A CA 1
ATOM 801 C C . LEU A 1 99 ? 14.678 4.026 -11.006 1.00 84.50 99 LEU A C 1
ATOM 803 O O . LEU A 1 99 ? 15.166 4.087 -12.127 1.00 84.50 99 LEU A O 1
ATOM 807 N N . PHE A 1 100 ? 15.116 4.782 -9.994 1.00 82.81 100 PHE A N 1
ATOM 808 C CA . PHE A 1 100 ? 16.180 5.777 -10.153 1.00 82.81 100 PHE A CA 1
ATOM 809 C C . PHE A 1 100 ? 17.578 5.153 -10.276 1.00 82.81 100 PHE A C 1
ATOM 811 O O . PHE A 1 100 ? 18.386 5.611 -11.077 1.00 82.81 100 PHE A O 1
ATOM 818 N N . PHE A 1 101 ? 17.877 4.113 -9.490 1.00 81.44 101 PHE A N 1
ATOM 819 C CA . PHE A 1 101 ? 19.210 3.492 -9.458 1.00 81.44 101 PHE A CA 1
ATOM 820 C C . PHE A 1 101 ? 19.387 2.323 -10.430 1.00 81.44 101 PHE A C 1
ATOM 822 O O . PHE A 1 101 ? 20.500 1.823 -10.598 1.00 81.44 101 PHE A O 1
ATOM 829 N N . SER A 1 102 ? 18.314 1.843 -11.055 1.00 79.75 102 SER A N 1
ATOM 830 C CA . SER A 1 102 ? 18.406 0.681 -11.926 1.00 79.75 102 SER A CA 1
ATOM 831 C C . SER A 1 102 ? 18.972 1.036 -13.301 1.00 79.75 102 SER A C 1
ATOM 833 O O . SER A 1 102 ? 18.373 1.783 -14.065 1.00 79.75 102 SER A O 1
ATOM 835 N N . SER A 1 103 ? 20.095 0.407 -13.651 1.00 78.44 103 SER A N 1
ATOM 836 C CA . SER A 1 103 ? 20.576 0.281 -15.037 1.00 78.44 103 SER A CA 1
ATOM 837 C C . SER A 1 103 ? 20.177 -1.062 -15.672 1.00 78.44 103 SER A C 1
ATOM 839 O O . SER A 1 103 ? 20.833 -1.524 -16.603 1.00 78.44 103 SER A O 1
ATOM 841 N N . TYR A 1 104 ? 19.153 -1.741 -15.136 1.00 76.19 104 TYR A N 1
ATOM 842 C CA . TYR A 1 104 ? 18.724 -3.052 -15.634 1.00 76.19 104 TYR A CA 1
ATOM 843 C C . TYR A 1 104 ? 17.958 -2.926 -16.955 1.00 76.19 104 TYR A C 1
ATOM 845 O O . TYR A 1 104 ? 17.341 -1.903 -17.248 1.00 76.19 104 TYR A O 1
ATOM 853 N N . SER A 1 105 ? 17.949 -4.018 -17.725 1.00 81.44 105 SER A N 1
ATOM 854 C CA . SER A 1 105 ? 17.041 -4.180 -18.861 1.00 81.44 105 SER A CA 1
ATOM 855 C C . SER A 1 105 ? 15.588 -3.975 -18.416 1.00 81.44 105 SER A C 1
ATOM 857 O O . SER A 1 105 ? 15.193 -4.414 -17.333 1.00 81.44 105 SER A O 1
ATOM 859 N N . HIS A 1 106 ? 14.771 -3.340 -19.261 1.00 78.81 106 HIS A N 1
ATOM 860 C CA . HIS A 1 106 ? 13.377 -3.001 -18.944 1.00 78.81 106 HIS A CA 1
ATOM 861 C C . HIS A 1 106 ? 12.543 -4.210 -18.492 1.00 78.81 106 HIS A C 1
ATOM 863 O O . HIS A 1 106 ? 11.689 -4.084 -17.614 1.00 78.81 106 HIS A O 1
ATOM 869 N N . VAL A 1 107 ? 12.808 -5.390 -19.062 1.00 80.94 107 VAL A N 1
ATOM 870 C CA . VAL A 1 107 ? 12.098 -6.634 -18.727 1.00 80.94 107 VAL A CA 1
ATOM 871 C C . VAL A 1 107 ? 12.437 -7.104 -17.310 1.00 80.94 107 VAL A C 1
ATOM 873 O O . VAL A 1 107 ? 11.550 -7.499 -16.551 1.00 80.94 107 VAL A O 1
ATOM 876 N N . ASP A 1 108 ? 13.708 -7.016 -16.921 1.00 86.62 108 ASP A N 1
ATOM 877 C CA . ASP A 1 108 ? 14.168 -7.434 -15.596 1.00 86.62 108 ASP A CA 1
ATOM 878 C C . ASP A 1 108 ? 13.699 -6.462 -14.516 1.00 86.62 108 ASP A C 1
ATOM 880 O O . ASP A 1 108 ? 13.262 -6.889 -13.445 1.00 86.62 108 ASP A O 1
ATOM 884 N N . LEU A 1 109 ? 13.707 -5.162 -14.825 1.00 85.00 109 LEU A N 1
ATOM 885 C CA . LEU A 1 109 ? 13.181 -4.122 -13.947 1.00 85.00 109 LEU A CA 1
ATOM 886 C C . LEU A 1 109 ? 11.688 -4.331 -13.662 1.00 85.00 109 LEU A C 1
ATOM 888 O O . LEU A 1 109 ? 11.267 -4.270 -12.505 1.00 85.00 109 LEU A O 1
ATOM 892 N N . TYR A 1 110 ? 10.896 -4.643 -14.692 1.00 84.19 110 TYR A N 1
ATOM 893 C CA . TYR A 1 110 ? 9.475 -4.950 -14.529 1.00 84.19 110 TYR A CA 1
ATOM 894 C C . TYR A 1 110 ? 9.253 -6.169 -13.623 1.00 84.19 110 TYR A C 1
ATOM 896 O O . TYR A 1 110 ? 8.470 -6.110 -12.672 1.00 84.19 110 TYR A O 1
ATOM 904 N N . ASN A 1 111 ? 9.986 -7.258 -13.868 1.00 88.00 111 ASN A N 1
ATOM 905 C CA . ASN A 1 1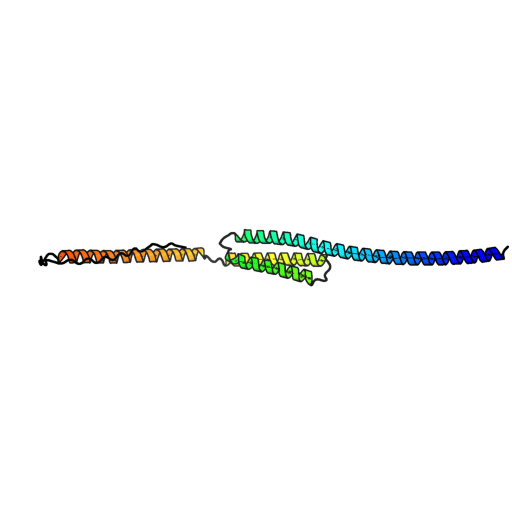11 ? 9.894 -8.468 -13.053 1.00 88.00 111 ASN A CA 1
ATOM 906 C C . ASN A 1 111 ? 10.318 -8.219 -11.596 1.00 88.00 111 ASN A C 1
ATOM 908 O O . ASN A 1 111 ? 9.695 -8.752 -10.674 1.00 88.00 111 ASN A O 1
ATOM 912 N N . ALA A 1 112 ? 11.350 -7.403 -11.373 1.00 88.56 112 ALA A N 1
ATOM 913 C CA . ALA A 1 112 ? 11.806 -7.028 -10.038 1.00 88.56 112 ALA A CA 1
ATOM 914 C C . ALA A 1 112 ? 10.753 -6.199 -9.285 1.00 88.56 112 ALA A C 1
ATOM 916 O O . ALA A 1 112 ? 10.424 -6.529 -8.144 1.00 88.56 112 ALA A O 1
ATOM 917 N N . LEU A 1 113 ? 10.167 -5.187 -9.935 1.00 88.88 113 LEU A N 1
ATOM 918 C CA . LEU A 1 113 ? 9.080 -4.376 -9.371 1.00 88.88 113 LEU A CA 1
ATOM 919 C C . LEU A 1 113 ? 7.859 -5.235 -9.036 1.00 88.88 113 LEU A C 1
ATOM 921 O O . LEU A 1 113 ? 7.276 -5.102 -7.960 1.00 88.88 113 LEU A O 1
ATOM 925 N N . TRP A 1 114 ? 7.496 -6.165 -9.919 1.00 88.69 114 TRP A N 1
ATOM 926 C CA . TRP A 1 114 ? 6.378 -7.070 -9.673 1.00 88.69 114 TRP A CA 1
ATOM 927 C C . TRP A 1 114 ? 6.607 -7.959 -8.443 1.00 88.69 114 TRP A C 1
ATOM 929 O O . TRP A 1 114 ? 5.732 -8.066 -7.581 1.00 88.69 114 TRP A O 1
ATOM 939 N N . ARG A 1 115 ? 7.805 -8.544 -8.301 1.00 91.06 115 ARG A N 1
ATOM 940 C CA . ARG A 1 115 ? 8.171 -9.336 -7.112 1.00 91.06 115 ARG A CA 1
ATOM 941 C C . ARG A 1 115 ? 8.190 -8.489 -5.840 1.00 91.06 115 ARG A C 1
ATOM 943 O O . ARG A 1 115 ? 7.730 -8.956 -4.799 1.00 91.06 115 ARG A O 1
ATOM 950 N N . LEU A 1 116 ? 8.673 -7.249 -5.923 1.00 91.81 116 LEU A N 1
ATOM 951 C CA . LEU A 1 116 ? 8.665 -6.310 -4.801 1.00 91.81 116 LEU A CA 1
ATOM 952 C C . LEU A 1 116 ? 7.232 -6.030 -4.319 1.00 91.81 116 LEU A C 1
ATOM 954 O O . LEU A 1 116 ? 6.973 -6.078 -3.116 1.00 91.81 116 LEU A O 1
ATOM 958 N N . ARG A 1 117 ? 6.285 -5.820 -5.243 1.00 91.12 117 ARG A N 1
ATOM 959 C CA . ARG A 1 117 ? 4.857 -5.643 -4.915 1.00 91.12 117 ARG A CA 1
ATOM 960 C C . ARG A 1 117 ? 4.262 -6.870 -4.237 1.00 91.12 117 ARG A C 1
ATOM 962 O O . ARG A 1 117 ? 3.553 -6.727 -3.244 1.00 91.12 117 ARG A O 1
ATOM 969 N N . GLN A 1 118 ? 4.562 -8.070 -4.737 1.00 92.12 118 GLN A N 1
ATOM 970 C CA . GLN A 1 118 ? 4.095 -9.322 -4.130 1.00 92.12 118 GLN A CA 1
ATOM 971 C C . GLN A 1 118 ? 4.621 -9.495 -2.701 1.00 92.12 118 GLN A C 1
ATOM 973 O O . GLN A 1 118 ? 3.860 -9.845 -1.798 1.00 92.12 118 GLN A O 1
ATOM 978 N N . LEU A 1 119 ? 5.905 -9.202 -2.486 1.00 93.38 119 LEU A N 1
ATOM 979 C CA . LEU A 1 119 ? 6.525 -9.253 -1.166 1.00 93.38 119 LEU A CA 1
ATOM 980 C C . LEU A 1 119 ? 5.883 -8.239 -0.209 1.00 93.38 119 LEU A C 1
ATOM 982 O O . LEU A 1 119 ? 5.563 -8.582 0.929 1.00 93.38 119 LEU A O 1
ATOM 986 N N . TRP A 1 120 ? 5.612 -7.021 -0.679 1.00 91.19 120 TRP A N 1
ATOM 987 C CA . TRP A 1 120 ? 4.944 -6.014 0.141 1.00 91.19 120 TRP A CA 1
ATOM 988 C C . TRP A 1 120 ? 3.494 -6.350 0.469 1.00 91.19 120 TRP A C 1
ATOM 990 O O . TRP A 1 120 ? 3.049 -6.113 1.595 1.00 91.19 120 TRP A O 1
ATOM 1000 N N . PHE A 1 121 ? 2.769 -6.943 -0.477 1.00 89.19 121 PHE A N 1
ATOM 1001 C CA . PHE A 1 121 ? 1.425 -7.449 -0.226 1.00 89.19 121 PHE A CA 1
ATOM 1002 C C . PHE A 1 121 ? 1.445 -8.526 0.865 1.00 89.19 121 PHE A C 1
ATOM 1004 O O . PHE A 1 121 ? 0.657 -8.469 1.808 1.00 89.19 121 PHE A O 1
ATOM 1011 N N . PHE A 1 122 ? 2.406 -9.450 0.799 1.00 93.75 122 PHE A N 1
ATOM 1012 C CA . PHE A 1 122 ? 2.578 -10.492 1.808 1.00 93.75 122 PHE A CA 1
ATOM 1013 C C . PHE A 1 122 ? 2.878 -9.920 3.202 1.00 93.75 122 PHE A C 1
ATOM 1015 O O . PHE A 1 122 ? 2.235 -10.314 4.177 1.00 93.75 122 PHE A O 1
ATOM 1022 N N . ILE A 1 123 ? 3.789 -8.945 3.303 1.00 93.12 123 ILE A N 1
ATOM 1023 C CA . ILE A 1 123 ? 4.080 -8.270 4.577 1.00 93.12 123 ILE A CA 1
ATOM 1024 C C . ILE A 1 123 ? 2.843 -7.527 5.094 1.00 93.12 123 ILE A C 1
ATOM 1026 O O . ILE A 1 123 ? 2.523 -7.633 6.273 1.00 93.12 123 ILE A O 1
ATOM 1030 N N . SER A 1 124 ? 2.097 -6.846 4.223 1.00 89.94 124 SER A N 1
ATOM 1031 C CA . SER A 1 124 ? 0.864 -6.146 4.611 1.00 89.94 124 SER A CA 1
ATOM 1032 C C . SER A 1 124 ? -0.185 -7.115 5.169 1.00 89.94 124 SER A C 1
ATOM 1034 O O . SER A 1 124 ? -0.785 -6.849 6.212 1.00 89.94 124 SER A O 1
ATOM 1036 N N . CYS A 1 125 ? -0.363 -8.277 4.532 1.00 89.94 125 CYS A N 1
ATOM 1037 C CA . CYS A 1 125 ? -1.225 -9.344 5.043 1.00 89.94 125 CYS A CA 1
ATOM 1038 C C . CYS A 1 125 ? -0.753 -9.866 6.405 1.00 89.94 125 CYS A C 1
ATOM 1040 O O . CYS A 1 125 ? -1.582 -10.078 7.293 1.00 89.94 125 CYS A O 1
ATOM 1042 N N . LEU A 1 126 ? 0.557 -10.045 6.598 1.00 92.50 126 LEU A N 1
ATOM 1043 C CA . LEU A 1 126 ? 1.121 -10.440 7.890 1.00 92.50 126 LEU A CA 1
ATOM 1044 C C . LEU A 1 126 ? 0.869 -9.385 8.967 1.00 92.50 126 LEU A C 1
ATOM 1046 O O . LEU A 1 126 ? 0.451 -9.745 10.063 1.00 92.50 126 LEU A O 1
ATOM 1050 N N . THR A 1 127 ? 1.052 -8.099 8.667 1.00 90.31 127 THR A N 1
ATOM 1051 C CA . THR A 1 127 ? 0.779 -7.000 9.604 1.00 90.31 127 THR A CA 1
ATOM 1052 C C . THR A 1 127 ? -0.692 -6.965 10.005 1.00 90.31 127 THR A C 1
ATOM 1054 O O . THR A 1 127 ? -1.002 -6.859 11.192 1.00 90.31 127 THR A O 1
ATOM 1057 N N . ILE A 1 128 ? -1.611 -7.119 9.046 1.00 87.19 128 ILE A N 1
ATOM 1058 C CA . ILE A 1 128 ? -3.049 -7.202 9.337 1.00 87.19 128 ILE A CA 1
ATOM 1059 C C . ILE A 1 128 ? -3.352 -8.425 10.193 1.00 87.19 128 ILE A C 1
ATOM 1061 O O . ILE A 1 128 ? -4.053 -8.299 11.190 1.00 87.19 128 ILE A O 1
ATOM 1065 N N . THR A 1 129 ? -2.808 -9.589 9.843 1.00 88.25 129 THR A N 1
ATOM 1066 C CA . THR A 1 129 ? -3.031 -10.833 10.593 1.00 88.25 129 THR A CA 1
ATOM 1067 C C . THR A 1 129 ? -2.492 -10.717 12.016 1.00 88.25 129 THR A C 1
ATOM 1069 O O . THR A 1 129 ? -3.185 -11.065 12.968 1.00 88.25 129 THR A O 1
ATOM 1072 N N . TYR A 1 130 ? -1.291 -10.161 12.180 1.00 89.25 130 TYR A N 1
ATOM 1073 C CA . TYR A 1 130 ? -0.685 -9.894 13.478 1.00 89.25 130 TYR A CA 1
ATOM 1074 C C . TYR A 1 130 ? -1.570 -8.976 14.319 1.00 89.25 130 TYR A C 1
ATOM 1076 O O . TYR A 1 130 ? -1.884 -9.310 15.459 1.00 89.25 130 TYR A O 1
ATOM 1084 N N . HIS A 1 131 ? -2.038 -7.861 13.754 1.00 84.38 131 HIS A N 1
ATOM 1085 C CA . HIS A 1 131 ? -2.945 -6.964 14.463 1.00 84.38 131 HIS A CA 1
ATOM 1086 C C . HIS A 1 131 ? -4.315 -7.586 14.715 1.00 84.38 131 HIS A C 1
ATOM 1088 O O . HIS A 1 131 ? -4.882 -7.318 15.761 1.00 84.38 131 HIS A O 1
ATOM 1094 N N . ALA A 1 132 ? -4.831 -8.435 13.828 1.00 83.19 132 ALA A N 1
ATOM 1095 C CA . ALA A 1 132 ? -6.100 -9.130 14.022 1.00 83.19 132 ALA A CA 1
ATOM 1096 C C . ALA A 1 132 ? -6.020 -10.151 15.167 1.00 83.19 132 ALA A C 1
ATOM 1098 O O . ALA A 1 132 ? -6.938 -10.231 15.981 1.00 83.19 132 ALA A O 1
ATOM 1099 N N . VAL A 1 133 ? -4.912 -10.892 15.270 1.00 84.38 133 VAL A N 1
ATOM 1100 C CA . VAL A 1 133 ? -4.662 -11.845 16.364 1.00 84.38 133 VAL A CA 1
ATOM 1101 C C . VAL A 1 133 ? -4.355 -11.112 17.669 1.00 84.38 133 VAL A C 1
ATOM 1103 O O . VAL A 1 133 ? -4.872 -11.476 18.725 1.00 84.38 133 VAL A O 1
ATOM 1106 N N . ASN A 1 134 ? -3.538 -10.057 17.602 1.00 79.81 134 ASN A N 1
ATOM 1107 C CA . ASN A 1 134 ? -3.167 -9.247 18.757 1.00 79.81 134 ASN A CA 1
ATOM 1108 C C . ASN A 1 134 ? -4.233 -8.209 19.131 1.00 79.81 134 ASN A C 1
ATOM 1110 O O . ASN A 1 134 ? -4.071 -7.521 20.138 1.00 79.81 134 ASN A O 1
ATOM 1114 N N . TYR A 1 135 ? -5.349 -8.125 18.390 1.00 70.56 135 TYR A N 1
ATOM 1115 C CA . TYR A 1 135 ? -6.580 -7.456 18.819 1.00 70.56 135 TYR A CA 1
ATOM 1116 C C . TYR A 1 135 ? -7.230 -8.289 19.926 1.00 70.56 135 TYR A C 1
ATOM 1118 O O . TYR A 1 135 ? -8.325 -8.848 19.833 1.00 70.56 135 TYR A O 1
ATOM 1126 N N . ARG A 1 136 ? -6.465 -8.430 20.996 1.00 58.78 136 ARG A N 1
ATOM 1127 C CA . ARG A 1 136 ? -6.751 -9.174 22.192 1.00 58.78 136 ARG A CA 1
ATOM 1128 C C . ARG A 1 136 ? -7.835 -8.404 22.914 1.00 58.78 136 ARG A C 1
ATOM 1130 O O . ARG A 1 136 ? -7.545 -7.485 23.655 1.00 58.78 136 ARG A O 1
ATOM 1137 N N . ASN A 1 137 ? -9.085 -8.779 22.653 1.00 64.12 137 ASN A N 1
ATOM 1138 C CA . ASN A 1 137 ? -10.241 -8.574 23.521 1.00 64.12 137 ASN A CA 1
ATOM 1139 C C . ASN A 1 137 ? -10.333 -7.211 24.242 1.00 64.12 137 ASN A C 1
ATOM 1141 O O . ASN A 1 137 ? -10.858 -7.167 25.351 1.00 64.12 137 ASN A O 1
ATOM 1145 N N . TYR A 1 138 ? -9.938 -6.100 23.610 1.00 66.44 138 TYR A N 1
ATOM 1146 C CA . TYR A 1 138 ? -10.212 -4.760 24.146 1.00 66.44 138 TYR A CA 1
ATOM 1147 C C . TYR A 1 138 ? -11.699 -4.583 24.435 1.00 66.44 138 TYR A C 1
ATOM 1149 O O . TYR A 1 138 ? -12.075 -3.923 25.389 1.00 66.44 138 TYR A O 1
ATOM 1157 N N . HIS A 1 139 ? -12.555 -5.262 23.669 1.00 69.38 139 HIS A N 1
ATOM 1158 C CA . HIS A 1 139 ? -13.978 -5.316 23.951 1.00 69.38 139 HIS A CA 1
ATOM 1159 C C . HIS A 1 139 ? -14.305 -6.008 25.283 1.00 69.38 139 HIS A C 1
ATOM 1161 O O . HIS A 1 139 ? -15.120 -5.494 26.036 1.00 69.38 139 HIS A O 1
ATOM 1167 N N . LYS A 1 140 ? -13.644 -7.126 25.624 1.00 79.44 140 LYS A N 1
ATOM 1168 C CA . LYS A 1 140 ? -13.862 -7.785 26.924 1.00 79.44 140 LYS A CA 1
ATOM 1169 C C . LYS A 1 140 ? -13.271 -6.975 28.073 1.00 79.44 140 LYS A C 1
ATOM 1171 O O . LYS A 1 140 ? -13.860 -6.952 29.146 1.00 79.44 140 LYS A O 1
ATOM 1176 N N . GLU A 1 141 ? -12.128 -6.323 27.867 1.00 81.25 141 GLU A N 1
ATOM 1177 C CA . GLU A 1 141 ? -11.545 -5.438 28.882 1.00 81.25 141 GLU A CA 1
ATOM 1178 C C . GLU A 1 141 ? -12.403 -4.186 29.097 1.00 81.25 141 GLU A C 1
ATOM 1180 O O . GLU A 1 141 ? -12.712 -3.873 30.242 1.00 81.25 141 GLU A O 1
ATOM 1185 N N . ASN A 1 142 ? -12.891 -3.544 28.031 1.00 82.38 142 ASN A N 1
ATOM 1186 C CA . ASN A 1 142 ? -13.838 -2.430 28.130 1.00 82.38 142 ASN A CA 1
ATOM 1187 C C . ASN A 1 142 ? -15.148 -2.853 28.787 1.00 82.38 142 ASN A C 1
ATOM 1189 O O . ASN A 1 142 ? -15.655 -2.139 29.643 1.00 82.38 142 ASN A O 1
ATOM 1193 N N . GLN A 1 143 ? -15.687 -4.022 28.437 1.00 88.12 143 GLN A N 1
ATOM 1194 C CA . GLN A 1 143 ? -16.902 -4.528 29.068 1.00 88.12 143 GLN A CA 1
ATOM 1195 C C . GLN A 1 143 ? -16.684 -4.773 30.566 1.00 88.12 143 GLN A C 1
ATOM 1197 O O . GLN A 1 143 ? -17.517 -4.388 31.381 1.00 88.12 143 GLN A O 1
ATOM 1202 N N . LYS A 1 144 ? -15.520 -5.313 30.944 1.00 92.88 144 LYS A N 1
ATOM 1203 C CA . LYS A 1 144 ? -15.133 -5.477 32.349 1.00 92.88 144 LYS A CA 1
ATOM 1204 C C . LYS A 1 144 ? -14.988 -4.132 33.073 1.00 92.88 144 LYS A C 1
ATOM 1206 O O . LYS A 1 144 ? -15.404 -4.024 34.222 1.00 92.88 144 LYS A O 1
ATOM 1211 N N . LEU A 1 145 ? -14.436 -3.116 32.410 1.00 91.19 145 LEU A N 1
ATOM 1212 C CA . LEU A 1 145 ? -14.338 -1.745 32.927 1.00 91.19 145 LEU A CA 1
ATOM 1213 C C . LEU A 1 145 ? -15.720 -1.117 33.139 1.00 91.19 145 LEU A C 1
ATOM 1215 O O . LEU A 1 145 ? -15.969 -0.551 34.200 1.00 91.19 145 LEU A O 1
ATOM 1219 N N . ILE A 1 146 ? -16.638 -1.272 32.183 1.00 94.38 146 ILE A N 1
ATOM 1220 C CA . ILE A 1 146 ? -18.021 -0.787 32.296 1.00 94.38 146 ILE A CA 1
ATOM 1221 C C . ILE A 1 146 ? -18.737 -1.480 33.462 1.00 94.38 146 ILE A C 1
ATOM 1223 O O . ILE A 1 146 ? -19.371 -0.814 34.277 1.00 94.38 146 ILE A O 1
ATOM 1227 N N . GLU A 1 147 ? -18.582 -2.798 33.606 1.00 96.19 147 GLU A N 1
ATOM 1228 C CA . GLU A 1 147 ? -19.130 -3.540 34.749 1.00 96.19 147 GLU A CA 1
ATOM 1229 C C . GLU A 1 147 ? -18.537 -3.101 36.094 1.00 96.19 147 GLU A C 1
ATOM 1231 O O . GLU A 1 147 ? -19.198 -3.205 37.131 1.00 96.19 147 GLU A O 1
ATOM 1236 N N . GLU A 1 148 ? -17.277 -2.666 36.120 1.00 96.25 148 GLU A N 1
ATOM 1237 C CA . GLU A 1 148 ? -16.647 -2.150 37.334 1.00 96.25 148 GLU A CA 1
ATOM 1238 C C . GLU A 1 148 ? -17.162 -0.746 37.682 1.00 96.25 148 GLU A C 1
ATOM 1240 O O . GLU A 1 148 ? -17.436 -0.473 38.853 1.00 96.25 148 GLU A O 1
ATOM 1245 N N . ILE A 1 149 ? -17.354 0.117 36.682 1.00 94.69 149 ILE A N 1
ATOM 1246 C CA . ILE A 1 149 ? -17.945 1.451 36.858 1.00 94.69 149 ILE A CA 1
ATOM 1247 C C . ILE A 1 149 ? -19.386 1.332 37.362 1.00 94.69 149 ILE A C 1
ATOM 1249 O O . ILE A 1 149 ? -19.727 1.969 38.358 1.00 94.69 149 ILE A O 1
ATOM 1253 N N . ASP A 1 150 ? -20.203 0.467 36.756 1.00 96.88 150 ASP A N 1
ATOM 1254 C CA . ASP A 1 150 ? -21.592 0.244 37.183 1.00 96.88 150 ASP A CA 1
ATOM 1255 C C . ASP A 1 150 ? -21.661 -0.295 38.624 1.00 96.88 150 ASP A C 1
ATOM 1257 O O . ASP A 1 150 ? -22.472 0.145 39.444 1.00 96.88 150 ASP A O 1
ATOM 1261 N N . ARG A 1 151 ? -20.732 -1.190 38.995 1.00 97.00 151 ARG A N 1
ATOM 1262 C CA . ARG A 1 151 ? -20.597 -1.660 40.383 1.00 97.00 151 ARG A CA 1
ATOM 1263 C C . ARG A 1 151 ? -20.248 -0.533 41.353 1.00 97.00 151 ARG A C 1
ATOM 1265 O O . ARG A 1 151 ? -20.855 -0.463 42.424 1.00 97.00 151 ARG A O 1
ATOM 1272 N N . LYS A 1 152 ? -19.299 0.339 41.004 1.00 95.62 152 LYS A N 1
ATOM 1273 C CA . LYS A 1 152 ? -18.920 1.487 41.847 1.00 95.62 152 LYS A CA 1
ATOM 1274 C C . LYS A 1 152 ? -20.062 2.494 41.971 1.00 95.62 152 LYS A C 1
ATOM 1276 O O . LYS A 1 152 ? -20.311 2.977 43.072 1.00 95.62 152 LYS A O 1
ATOM 1281 N N . HIS A 1 153 ? -20.799 2.745 40.891 1.00 96.19 153 HIS A N 1
ATOM 1282 C CA . HIS A 1 153 ? -21.950 3.646 40.900 1.00 96.19 153 HIS A CA 1
ATOM 1283 C C . HIS A 1 153 ? -23.059 3.140 41.836 1.00 96.19 153 HIS A C 1
ATOM 1285 O O . HIS A 1 153 ? -23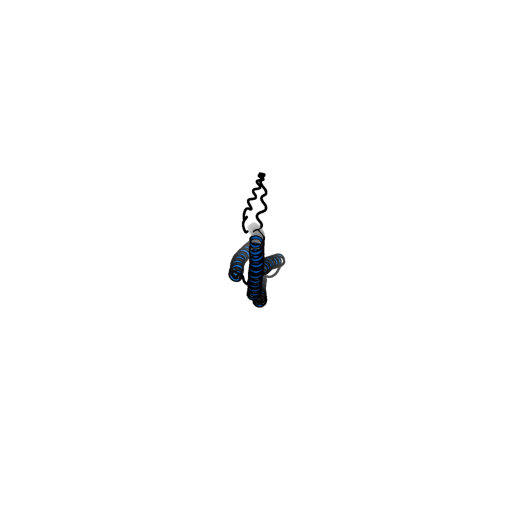.513 3.875 42.712 1.00 96.19 153 HIS A O 1
ATOM 1291 N N . LYS A 1 154 ? -23.400 1.846 41.762 1.00 96.19 154 LYS A N 1
ATOM 1292 C CA . LYS A 1 154 ? -24.365 1.215 42.683 1.00 96.19 154 LYS A CA 1
ATOM 1293 C C . LYS A 1 154 ? -23.923 1.282 44.146 1.00 96.19 154 LYS A C 1
ATOM 1295 O O . LYS A 1 154 ? -24.743 1.523 45.029 1.00 96.19 154 LYS A O 1
ATOM 1300 N N . GLN A 1 155 ? -22.635 1.081 44.432 1.00 96.62 155 GLN A N 1
ATOM 1301 C CA . GLN A 1 155 ? -22.110 1.210 45.799 1.00 96.62 155 GLN A CA 1
ATOM 1302 C C . GLN A 1 155 ? -22.202 2.647 46.324 1.00 96.62 155 GLN A C 1
ATOM 1304 O O . GLN A 1 155 ? -22.537 2.850 47.497 1.00 96.62 155 GLN A O 1
ATOM 1309 N N . LEU A 1 156 ? -21.936 3.631 45.464 1.00 96.00 156 LEU A N 1
ATOM 1310 C CA . LEU A 1 156 ? -22.055 5.044 45.806 1.00 96.00 156 LEU A CA 1
ATOM 1311 C C . LEU A 1 156 ? -23.511 5.410 46.119 1.00 96.00 156 LEU A C 1
ATOM 1313 O O . LEU A 1 156 ? -23.774 6.019 47.153 1.00 96.00 156 LEU A O 1
ATOM 1317 N N . GLU A 1 157 ? -24.460 4.955 45.299 1.00 96.88 157 GLU A N 1
ATOM 1318 C CA . GLU A 1 157 ? -25.891 5.196 45.504 1.00 96.88 157 GLU A CA 1
ATOM 1319 C C . GLU A 1 157 ? -26.395 4.587 46.824 1.00 96.88 157 GLU A C 1
ATOM 1321 O O . GLU A 1 157 ? -27.091 5.245 47.600 1.00 96.88 157 GLU A O 1
ATOM 1326 N N . ILE A 1 158 ? -25.991 3.350 47.135 1.00 96.62 158 ILE A N 1
ATOM 1327 C CA . ILE A 1 158 ? -26.330 2.704 48.412 1.00 96.62 158 ILE A CA 1
ATOM 1328 C C . ILE A 1 158 ? -25.759 3.501 49.592 1.00 96.62 158 ILE A C 1
ATOM 1330 O O . ILE A 1 158 ? -26.425 3.648 50.618 1.00 96.62 158 ILE A O 1
ATOM 1334 N N . THR A 1 159 ? -24.535 4.013 49.464 1.00 95.94 159 THR A N 1
ATOM 1335 C CA . THR A 1 159 ? -23.884 4.805 50.517 1.00 95.94 159 THR A CA 1
ATOM 1336 C C . THR A 1 159 ? -24.588 6.148 50.711 1.00 95.94 159 THR A C 1
ATOM 1338 O O . THR A 1 159 ? -24.903 6.504 51.845 1.00 95.94 159 THR A O 1
ATOM 1341 N N . ALA A 1 160 ? -24.938 6.840 49.625 1.00 96.19 160 ALA A N 1
ATOM 1342 C CA . ALA A 1 160 ? -25.696 8.089 49.668 1.00 96.19 160 ALA A CA 1
ATOM 1343 C C . ALA A 1 160 ? -27.076 7.901 50.321 1.00 96.19 160 ALA A C 1
ATOM 1345 O O . ALA A 1 160 ? -27.446 8.668 51.209 1.00 96.19 160 ALA A O 1
ATOM 1346 N N . ARG A 1 161 ? -27.804 6.830 49.968 1.00 95.94 161 ARG A N 1
ATOM 1347 C CA . ARG A 1 161 ? -29.096 6.497 50.597 1.00 95.94 161 ARG A CA 1
ATOM 1348 C C . ARG A 1 161 ? -28.963 6.228 52.097 1.00 95.94 161 ARG A C 1
ATOM 1350 O O . ARG A 1 161 ? -29.816 6.660 52.866 1.00 95.94 161 ARG A O 1
ATOM 1357 N N . LYS A 1 162 ? -27.896 5.544 52.528 1.00 95.81 162 LYS A N 1
ATOM 1358 C CA . LYS A 1 162 ? -27.617 5.325 53.959 1.00 95.81 162 LYS A CA 1
ATOM 1359 C C . LYS A 1 162 ? -27.352 6.642 54.690 1.00 95.81 162 LYS A C 1
ATOM 1361 O O . LYS A 1 162 ? -27.911 6.839 55.763 1.00 95.81 162 LYS A O 1
ATOM 1366 N N . CYS A 1 163 ? -26.554 7.543 54.114 1.00 93.19 163 CYS A N 1
ATOM 1367 C CA . CYS A 1 163 ? -26.313 8.869 54.690 1.00 93.19 163 CYS A CA 1
ATOM 1368 C C . CYS A 1 163 ? -27.605 9.689 54.799 1.00 93.19 163 CYS A C 1
ATOM 1370 O O . CYS A 1 163 ? -27.861 10.261 55.852 1.00 93.19 163 CYS A O 1
ATOM 1372 N N . LEU A 1 164 ? -28.443 9.689 53.759 1.00 93.94 164 LEU A N 1
ATOM 1373 C CA . LEU A 1 164 ? -29.721 10.407 53.758 1.00 93.94 164 LEU A CA 1
ATOM 1374 C C . LEU A 1 164 ? -30.691 9.850 54.810 1.00 93.94 164 LEU A C 1
ATOM 1376 O O . LEU A 1 164 ? -31.353 10.612 55.504 1.00 93.94 164 LEU A O 1
ATOM 1380 N N . HIS A 1 165 ? -30.725 8.528 54.992 1.00 93.31 165 HIS A N 1
ATOM 1381 C CA . HIS A 1 165 ? -31.525 7.901 56.045 1.00 93.31 165 HIS A CA 1
ATOM 1382 C C . HIS A 1 165 ? -31.058 8.299 57.454 1.00 93.31 165 HIS A C 1
ATOM 1384 O O . HIS A 1 165 ? -31.889 8.544 58.323 1.00 93.31 165 HIS A O 1
ATOM 1390 N N . VAL A 1 166 ? -29.744 8.375 57.689 1.00 92.69 166 VAL A N 1
ATOM 1391 C CA . VAL A 1 166 ? -29.193 8.859 58.968 1.00 92.69 166 VAL A CA 1
ATOM 1392 C C . VAL A 1 166 ? -29.547 10.330 59.189 1.00 92.69 166 VAL A C 1
ATOM 1394 O O . VAL A 1 166 ? -29.933 10.693 60.295 1.00 92.69 166 VAL A O 1
ATOM 1397 N N . LEU A 1 167 ? -29.472 11.155 58.141 1.00 91.56 167 LEU A N 1
ATOM 1398 C CA . LEU A 1 167 ? -29.835 12.571 58.209 1.00 91.56 167 LEU A CA 1
ATOM 1399 C C . LEU A 1 167 ? -31.315 12.759 58.582 1.00 91.56 167 LEU A C 1
ATOM 1401 O O . LEU A 1 167 ? -31.620 13.514 59.494 1.00 91.56 167 LEU A O 1
ATOM 1405 N N . ASN A 1 168 ? -32.213 11.999 57.950 1.00 91.12 168 ASN A N 1
ATOM 1406 C CA . ASN A 1 168 ? -33.648 12.040 58.241 1.00 91.12 168 ASN A CA 1
ATOM 1407 C C . ASN A 1 168 ? -33.966 11.545 59.667 1.00 91.12 168 ASN A C 1
ATOM 1409 O O . ASN A 1 168 ? -34.836 12.080 60.343 1.00 91.12 168 ASN A O 1
ATOM 1413 N N . GLN A 1 169 ? -33.229 10.543 60.168 1.00 89.31 169 GLN A N 1
ATOM 1414 C CA . GLN A 1 169 ? -33.356 10.121 61.568 1.00 89.31 169 GLN A CA 1
ATOM 1415 C C . GLN A 1 169 ? -32.912 11.211 62.552 1.00 89.31 169 GLN A C 1
ATOM 1417 O O . GLN A 1 169 ? -33.551 11.382 63.587 1.00 89.31 169 GLN A O 1
ATOM 1422 N N . LEU A 1 170 ? -31.840 11.944 62.242 1.00 85.62 170 LEU A N 1
ATOM 1423 C CA . LEU A 1 170 ? -31.390 13.081 63.051 1.00 85.62 170 LEU A CA 1
ATOM 1424 C C . LEU A 1 170 ? -32.430 14.211 63.066 1.00 85.62 170 LEU A C 1
ATOM 1426 O O . LEU A 1 170 ? -32.713 14.736 64.137 1.00 85.62 170 LEU A O 1
ATOM 1430 N N . GLU A 1 171 ? -33.040 14.521 61.921 1.00 86.31 171 GLU A N 1
ATOM 1431 C CA . GLU A 1 171 ? -34.101 15.534 61.802 1.00 86.31 171 GLU A CA 1
ATOM 1432 C C . GLU A 1 171 ? -35.321 15.183 62.670 1.00 86.31 171 GLU A C 1
ATOM 1434 O O . GLU A 1 171 ? -35.769 15.997 63.472 1.00 86.31 171 GLU A O 1
ATOM 1439 N N . THR A 1 172 ? -35.777 13.924 62.644 1.00 77.75 172 THR A N 1
ATOM 1440 C CA . THR A 1 172 ? -36.884 13.485 63.519 1.00 77.75 172 THR A CA 1
ATOM 1441 C C . THR A 1 172 ? -36.566 13.526 65.018 1.00 77.75 172 THR A C 1
ATOM 1443 O O . THR A 1 172 ? -37.485 13.574 65.834 1.00 77.75 172 THR A O 1
ATOM 1446 N N . ILE A 1 173 ? -35.286 13.471 65.403 1.00 77.25 173 ILE A N 1
ATOM 1447 C CA . ILE A 1 173 ? -34.875 13.567 66.811 1.00 77.25 173 ILE A CA 1
ATOM 1448 C C . ILE A 1 173 ? -34.863 15.031 67.265 1.00 77.25 173 ILE A C 1
ATOM 1450 O O . ILE A 1 173 ? -35.292 15.300 68.386 1.00 77.25 173 ILE A O 1
ATOM 1454 N N . ASP A 1 174 ? -34.432 15.964 66.414 1.00 72.44 174 ASP A N 1
ATOM 1455 C CA . ASP A 1 174 ? -34.411 17.401 66.725 1.00 72.44 174 ASP A CA 1
ATOM 1456 C C . ASP A 1 174 ? -35.833 17.952 66.952 1.00 72.44 174 ASP A C 1
ATOM 1458 O O . ASP A 1 174 ? -36.097 18.596 67.971 1.00 72.44 174 ASP A O 1
ATOM 1462 N N . ASP A 1 175 ? -36.796 17.558 66.108 1.00 66.25 175 ASP A N 1
ATOM 1463 C CA . ASP A 1 175 ? -38.216 17.915 66.280 1.00 66.25 175 ASP A CA 1
ATOM 1464 C C . ASP A 1 175 ? -38.814 17.374 67.592 1.00 66.25 175 ASP A C 1
ATOM 1466 O O . ASP A 1 175 ? -39.685 18.000 68.190 1.00 66.25 175 ASP A O 1
ATOM 1470 N N . SER A 1 176 ? -38.327 16.232 68.093 1.00 60.56 176 SER A N 1
ATOM 1471 C CA . SER A 1 176 ? -38.803 15.647 69.359 1.00 60.56 176 SER A CA 1
ATOM 1472 C C . SER A 1 176 ? -38.230 16.312 70.619 1.00 60.56 176 SER A C 1
ATOM 1474 O O . SER A 1 176 ? -38.707 16.049 71.724 1.00 60.56 176 SER A O 1
ATOM 1476 N N . ILE A 1 177 ? -37.206 17.159 70.469 1.00 61.69 177 ILE A N 1
ATOM 1477 C CA . ILE A 1 177 ? -36.544 17.883 71.567 1.00 61.69 177 ILE A CA 1
ATOM 1478 C C . ILE A 1 177 ? -37.011 19.355 71.624 1.00 61.69 177 ILE A C 1
ATOM 1480 O O . ILE A 1 177 ? -36.815 20.018 72.640 1.00 61.69 177 ILE A O 1
ATOM 1484 N N . SER A 1 178 ? -37.706 19.851 70.592 1.00 56.78 178 SER A N 1
ATOM 1485 C CA . SER A 1 178 ? -38.183 21.243 70.484 1.00 56.78 178 SER A CA 1
ATOM 1486 C C . SER A 1 178 ? -39.558 21.525 71.127 1.00 56.78 178 SER A C 1
ATOM 1488 O O . SER A 1 178 ? -40.149 22.576 70.896 1.00 56.78 178 SER A O 1
ATOM 1490 N N . ASP A 1 179 ? -40.068 20.631 71.979 1.00 54.28 179 ASP A N 1
ATOM 1491 C CA . ASP A 1 179 ? -41.321 20.827 72.737 1.00 54.28 179 ASP A CA 1
ATOM 1492 C C . ASP A 1 179 ? -41.103 21.453 74.137 1.00 54.28 179 ASP A C 1
ATOM 1494 O O . ASP A 1 179 ? -41.901 21.251 75.056 1.00 54.28 179 ASP A O 1
ATOM 1498 N N . ASP A 1 180 ? -40.045 22.253 74.320 1.00 52.97 180 ASP A N 1
ATOM 1499 C CA . ASP A 1 180 ? -39.961 23.194 75.446 1.00 52.97 180 ASP A CA 1
ATOM 1500 C C . ASP A 1 180 ? -40.202 24.628 74.932 1.00 52.97 180 ASP A C 1
ATOM 1502 O O . ASP A 1 180 ? -39.339 25.192 74.249 1.00 52.97 180 ASP A O 1
ATOM 1506 N N . PRO A 1 181 ? -41.376 25.238 75.198 1.00 50.28 181 PRO A N 1
ATOM 1507 C CA . PRO A 1 181 ? -41.729 26.557 74.688 1.00 50.28 181 PRO A CA 1
ATOM 1508 C C . PRO A 1 181 ? -40.946 27.651 75.424 1.00 50.28 181 PRO A C 1
ATOM 1510 O O . PRO A 1 181 ? -41.467 28.355 76.292 1.00 50.28 181 PRO A O 1
ATOM 1513 N N . MET A 1 182 ? -39.690 27.853 75.036 1.00 54.66 182 MET A N 1
ATOM 1514 C CA . MET A 1 182 ? -38.946 29.061 75.377 1.00 54.66 182 MET A CA 1
ATOM 1515 C C . MET A 1 182 ? -39.260 30.159 74.362 1.00 54.66 182 MET A C 1
ATOM 1517 O O . MET A 1 182 ? -38.645 30.305 73.310 1.00 54.66 182 MET A O 1
ATOM 1521 N N . ASN A 1 183 ? -40.261 30.944 74.748 1.00 51.62 183 ASN A N 1
ATOM 1522 C CA . ASN A 1 183 ? -40.557 32.294 74.298 1.00 51.62 183 ASN A CA 1
ATOM 1523 C C . ASN A 1 183 ? -39.279 33.138 74.116 1.00 51.62 183 ASN A C 1
ATOM 1525 O O . ASN A 1 183 ? -38.753 33.679 75.087 1.00 51.62 183 ASN A O 1
ATOM 1529 N N . TYR A 1 184 ? -38.827 33.306 72.875 1.00 48.97 184 TYR A N 1
ATOM 1530 C CA . TYR A 1 184 ? -37.953 34.411 72.499 1.00 48.97 184 TYR A CA 1
ATOM 1531 C C . TYR A 1 184 ? -38.522 35.125 71.279 1.00 48.97 184 TYR A C 1
ATOM 1533 O O . TYR A 1 184 ? -38.507 34.646 70.148 1.00 48.97 184 TYR A O 1
ATOM 1541 N N . SER A 1 185 ? -39.067 36.299 71.567 1.00 54.03 185 SER A N 1
ATOM 1542 C CA . SER A 1 185 ? -39.403 37.330 70.605 1.00 54.03 185 SER A CA 1
ATOM 1543 C C . SER A 1 185 ? -38.155 37.884 69.921 1.00 54.03 185 SER A C 1
ATOM 1545 O O . SER A 1 185 ? -37.177 38.165 70.614 1.00 54.03 185 SER A O 1
ATOM 1547 N N . SER A 1 186 ? -38.320 38.255 68.647 1.00 50.91 186 SER A N 1
ATOM 1548 C CA . SER A 1 186 ? -37.492 39.225 67.910 1.00 50.91 186 SER A CA 1
ATOM 1549 C C . SER A 1 186 ? -36.096 38.690 67.543 1.00 50.91 186 SER A C 1
ATOM 1551 O O . SER A 1 186 ? -35.432 38.056 68.342 1.00 50.91 186 SER A O 1
ATOM 1553 N N . GLU A 1 187 ? -35.544 38.892 66.354 1.00 49.47 187 GLU A N 1
ATOM 1554 C CA . GLU A 1 187 ? -35.624 40.065 65.499 1.00 49.47 187 GLU A CA 1
ATOM 1555 C C . GLU A 1 187 ? -35.055 39.698 64.119 1.00 49.47 187 GLU A C 1
ATOM 1557 O O . GLU A 1 187 ? -34.175 38.846 63.997 1.00 49.47 187 GLU A O 1
ATOM 1562 N N . ASN A 1 188 ? -35.595 40.347 63.092 1.00 58.88 188 ASN A N 1
ATOM 1563 C CA . ASN A 1 188 ? -35.202 40.258 61.691 1.00 58.88 188 ASN A CA 1
ATOM 1564 C C . ASN A 1 188 ? -33.681 40.258 61.476 1.00 58.88 188 ASN A C 1
ATOM 1566 O O . ASN A 1 188 ? -32.979 41.089 62.047 1.00 58.88 188 ASN A O 1
ATOM 1570 N N . ASN A 1 189 ? -33.204 39.455 60.524 1.00 47.72 189 ASN A N 1
ATOM 1571 C CA . ASN A 1 189 ? -32.253 39.970 59.542 1.00 47.72 189 ASN A CA 1
ATOM 1572 C C . ASN A 1 189 ? -32.238 39.114 58.277 1.00 47.72 189 ASN A C 1
ATOM 1574 O O . ASN A 1 189 ? -31.815 37.959 58.270 1.00 47.72 189 ASN A O 1
ATOM 1578 N N . ASP A 1 190 ? -32.695 39.751 57.205 1.00 62.38 190 ASP A N 1
ATOM 1579 C CA . ASP A 1 190 ? -32.442 39.386 55.825 1.00 62.38 190 ASP A CA 1
ATOM 1580 C C . ASP A 1 190 ? -30.941 39.168 55.598 1.00 62.38 190 ASP A C 1
ATOM 1582 O O . ASP A 1 190 ? -30.136 40.028 55.944 1.00 62.38 190 ASP A O 1
ATOM 1586 N N . ILE A 1 191 ? -30.561 38.079 54.930 1.00 57.97 191 ILE A N 1
ATOM 1587 C CA . ILE A 1 191 ? -29.418 38.095 54.014 1.00 57.97 191 ILE A CA 1
ATOM 1588 C C . ILE A 1 191 ? -29.703 37.118 52.877 1.00 57.97 191 ILE A C 1
ATOM 1590 O O . ILE A 1 191 ? -29.816 35.904 53.028 1.00 57.97 191 ILE A O 1
ATOM 1594 N N . SER A 1 192 ? -29.878 37.726 51.713 1.00 58.69 192 SER A N 1
ATOM 1595 C CA . SER A 1 192 ? -29.951 37.094 50.411 1.00 58.69 192 SER A CA 1
ATOM 1596 C C . SER A 1 192 ? -28.575 36.562 50.024 1.00 58.69 192 SER A C 1
ATOM 1598 O O . SER A 1 192 ? -27.621 37.334 50.036 1.00 58.69 192 SER A O 1
ATOM 1600 N N . THR A 1 193 ? -28.481 35.323 49.547 1.00 50.09 193 THR A N 1
ATOM 1601 C CA . THR A 1 193 ? -27.405 34.937 48.619 1.00 50.09 193 THR A CA 1
ATOM 1602 C C . THR A 1 193 ? -27.845 33.796 47.710 1.00 50.09 193 THR A C 1
ATOM 1604 O O . THR A 1 193 ? -27.708 32.611 47.990 1.00 50.09 193 THR A O 1
ATOM 1607 N N . SER A 1 194 ? -28.373 34.229 46.568 1.00 59.66 194 SER A N 1
ATOM 1608 C CA . SER A 1 194 ? -28.299 33.575 45.265 1.00 59.66 194 SER A CA 1
ATOM 1609 C C . SER A 1 194 ? -26.977 32.824 45.050 1.00 59.66 194 SER A C 1
ATOM 1611 O O . SER A 1 194 ? -25.913 33.437 45.099 1.00 59.66 194 SER A O 1
ATOM 1613 N N . SER A 1 195 ? -27.045 31.546 44.674 1.00 53.91 195 SER A N 1
ATOM 1614 C CA . SER A 1 195 ? -26.078 30.981 43.726 1.00 53.91 195 SER A CA 1
ATOM 1615 C C . SER A 1 195 ? -26.723 29.888 42.876 1.00 53.91 195 SER A C 1
ATOM 1617 O O . SER A 1 195 ? -26.878 28.735 43.263 1.00 53.91 195 SER A O 1
ATOM 1619 N N . THR A 1 196 ? -27.135 30.327 41.694 1.00 55.78 196 THR A N 1
ATOM 1620 C CA . THR A 1 196 ? -27.346 29.542 40.484 1.00 55.78 196 THR A CA 1
ATOM 1621 C C . THR A 1 196 ? -26.068 28.765 40.163 1.00 55.78 196 THR A C 1
ATOM 1623 O O . THR A 1 196 ? -25.019 29.380 39.973 1.00 55.78 196 THR A O 1
ATOM 1626 N N . LEU A 1 197 ? -26.145 27.438 40.091 1.00 56.22 197 LEU A N 1
ATOM 1627 C CA . LEU A 1 197 ? -25.097 26.599 39.514 1.00 56.22 197 LEU A CA 1
ATOM 1628 C C . LEU A 1 197 ? -25.629 26.040 38.198 1.00 56.22 197 LEU A C 1
ATOM 1630 O O . LEU A 1 197 ? -26.580 25.266 38.165 1.00 56.22 197 LEU A O 1
ATOM 1634 N N . THR A 1 198 ? -25.042 26.560 37.129 1.00 55.69 198 THR A N 1
ATOM 1635 C CA . THR A 1 198 ? -25.200 26.158 35.740 1.00 55.69 198 THR A CA 1
ATOM 1636 C C . THR A 1 198 ? -24.605 24.772 35.529 1.00 55.69 198 THR A C 1
ATOM 1638 O O . THR A 1 198 ? -23.424 24.550 35.795 1.00 55.69 198 THR A O 1
ATOM 1641 N N . ASP A 1 199 ? -25.444 23.869 35.032 1.00 57.31 199 ASP A N 1
ATOM 1642 C CA . ASP A 1 199 ? -25.037 22.686 34.285 1.00 57.31 199 ASP A CA 1
ATOM 1643 C C . ASP A 1 199 ? -24.338 23.145 32.998 1.00 57.31 199 ASP A C 1
ATOM 1645 O O . ASP A 1 199 ? -24.984 23.743 32.140 1.00 57.31 199 ASP A O 1
ATOM 1649 N N . ASP A 1 200 ? -23.040 22.868 32.863 1.00 62.09 200 ASP A N 1
ATOM 1650 C CA . ASP A 1 200 ? -22.318 22.987 31.593 1.00 62.09 200 ASP A CA 1
ATOM 1651 C C . ASP A 1 200 ? -21.821 21.606 31.144 1.00 62.09 200 ASP A C 1
ATOM 1653 O O . ASP A 1 200 ? -20.877 21.026 31.684 1.00 62.09 200 ASP A O 1
ATOM 1657 N N . GLU A 1 201 ? -22.569 21.100 30.167 1.00 55.97 201 GLU A N 1
ATOM 1658 C CA . GLU A 1 201 ? -22.162 20.430 28.929 1.00 55.97 201 GLU A CA 1
ATOM 1659 C C . GLU A 1 201 ? -20.814 19.684 28.857 1.00 55.97 201 GLU A C 1
ATOM 1661 O O . GLU A 1 201 ? -19.728 20.227 28.661 1.00 55.97 201 GLU A O 1
ATOM 1666 N N . GLU A 1 202 ? -20.986 18.365 28.860 1.00 50.25 202 GLU A N 1
ATOM 1667 C CA . GLU A 1 202 ? -20.414 17.354 27.964 1.00 50.25 202 GLU A CA 1
ATOM 1668 C C . GLU A 1 202 ? -19.770 17.854 26.645 1.00 50.25 202 GLU A C 1
ATOM 1670 O O . GLU A 1 202 ? -20.407 18.493 25.804 1.00 50.25 202 GLU A O 1
ATOM 1675 N N . LYS A 1 203 ? -18.525 17.420 26.403 1.00 55.31 203 LYS A N 1
ATOM 1676 C CA . LYS A 1 203 ? -17.956 17.179 25.068 1.00 55.31 203 LYS A CA 1
ATOM 1677 C C . LYS A 1 203 ? -17.044 15.962 25.077 1.00 55.31 203 LYS A C 1
ATOM 1679 O O . LYS A 1 203 ? -16.238 15.845 26.027 1.00 55.31 203 LYS A O 1
#

Organism: NCBI:txid433720